Protein AF-A0A1M5P6X7-F1 (afdb_monomer_lite)

Organism: NCBI:txid299255

Foldseek 3Di:
DDDDDDPDDDPPDDDDPLQEDALAPQWAAFHEDALVQDQWHFYHDDLVSQCLLNPQSSVLCVDRTRGLSSLLVQVLQQAWCPPPVSAHGDRQWHWQADALFKTKIWGHSDPTFIYMYIYGYDSVNVSLVVSADQEAELPDLIGHHHEAEQVPPGKYFHHDFLVSCCVQWRNQLCVLARNTMDHCDDPNRRSLLSLLLLAQFQPDPPDRHRGGQKHWRADDLFKTKMWGSNVPSYIYIYIYGDDSRNCSLVVLAPLEAEPVDSGRQEHEAELVVDRWYAHHPPPQFADPQLCVQQPRGTRHLRSVLSQVCQCRPPTRNHDPQKGWHYDDLFWTKIWGGGPPDRGIHIYIYGYPSVSVSSVVVSCSSRPD

Radius of gyration: 20.76 Å; chains: 1; bounding box: 51×40×71 Å

Sequence (368 aa):
MKYAVLLSALLAASPAMANSLDIGDGQSQFAIYDTDKVTKLYLGGSGSSRVAISQEFADIVDSFNLQERHIEPLLAAVLGGRGWNNIHGLPGVELGFLNPNSFSLKLHTGKGPVDTVVFQGAAVEGIINSVARGNVDIKNNQSQFAEFYSDGSGNIWIGGGRSDAVRNVSEEFAEITGGSKIHCDQRGNREVEGLFAGLVEDSGWNDPHGIENARLAGLTDTSYTIEFGAAGPTTKRITFTGSCATDAIEAVDLGLINNGDKNSRFATFDFDIKAKWTMLGTGRYVTDEFIALAGKNNMDLNGAVALFNALTEHKNGGVEGVELVGITPTSFAIAVHSPNHPMVQTLLIKGAGIEAAIAAKMDSLFGE

pLDDT: mean 79.12, std 15.75, range [28.77, 96.44]

Structure (mmCIF, N/CA/C/O backbone):
data_AF-A0A1M5P6X7-F1
#
_entry.id   AF-A0A1M5P6X7-F1
#
loop_
_atom_site.group_PDB
_atom_site.id
_atom_site.type_symbol
_atom_site.label_atom_id
_atom_site.label_alt_id
_atom_site.label_comp_id
_atom_site.label_asym_id
_atom_site.label_entity_id
_atom_site.label_seq_id
_atom_site.pdbx_PDB_ins_code
_atom_site.Cartn_x
_atom_site.Cartn_y
_atom_site.Cartn_z
_atom_site.occupancy
_atom_site.B_iso_or_equiv
_atom_site.auth_seq_id
_atom_site.auth_comp_id
_atom_site.auth_asym_id
_atom_site.auth_atom_id
_atom_site.pdbx_PDB_model_num
ATOM 1 N N . MET A 1 1 ? -25.863 -10.600 -43.437 1.00 31.39 1 MET A N 1
ATOM 2 C CA . MET A 1 1 ? -24.890 -11.694 -43.647 1.00 31.39 1 MET A CA 1
ATOM 3 C C . MET A 1 1 ? -23.604 -11.065 -44.176 1.00 31.39 1 MET A C 1
ATOM 5 O O . MET A 1 1 ? -23.691 -10.441 -45.221 1.00 31.39 1 MET A O 1
ATOM 9 N N . LYS A 1 2 ? -22.475 -11.261 -43.467 1.00 28.86 2 LYS A N 1
ATOM 10 C CA . LYS A 1 2 ? -21.070 -10.979 -43.865 1.00 28.86 2 LYS A CA 1
ATOM 11 C C . LYS A 1 2 ? -20.644 -9.491 -43.825 1.00 28.86 2 LYS A C 1
ATOM 13 O O . LYS A 1 2 ? -21.183 -8.699 -44.580 1.00 28.86 2 LYS A O 1
ATOM 18 N N . TYR A 1 3 ? -19.898 -9.034 -42.800 1.00 28.77 3 TYR A N 1
ATOM 19 C CA . TYR A 1 3 ? -18.422 -9.118 -42.588 1.00 28.77 3 TYR A CA 1
ATOM 20 C C . TYR A 1 3 ? -17.645 -8.465 -43.754 1.00 28.77 3 TYR A C 1
ATOM 22 O O . TYR A 1 3 ? -17.928 -8.801 -44.894 1.00 28.77 3 TYR A O 1
ATOM 30 N N . ALA A 1 4 ? -16.641 -7.598 -43.596 1.00 31.81 4 ALA A N 1
ATOM 31 C CA . ALA A 1 4 ? -15.879 -7.131 -42.441 1.00 31.81 4 ALA A CA 1
ATOM 32 C C . ALA A 1 4 ? -14.891 -6.019 -42.892 1.00 31.81 4 ALA A C 1
ATOM 34 O O . ALA A 1 4 ? -14.761 -5.748 -44.082 1.00 31.81 4 ALA A O 1
ATOM 35 N N . VAL A 1 5 ? -14.126 -5.523 -41.912 1.00 31.42 5 VAL A N 1
ATOM 36 C CA . VAL A 1 5 ? -12.778 -4.928 -42.013 1.00 31.42 5 VAL A CA 1
ATOM 37 C C . VAL A 1 5 ? -12.697 -3.452 -42.400 1.00 31.42 5 VAL A C 1
ATOM 39 O O . VAL A 1 5 ? -12.808 -3.099 -43.565 1.00 31.42 5 VAL A O 1
ATOM 42 N N . LEU A 1 6 ? -12.380 -2.615 -41.404 1.00 29.11 6 LEU A N 1
ATOM 43 C CA . LEU A 1 6 ? -11.256 -1.664 -41.449 1.00 29.11 6 LEU A CA 1
ATOM 44 C C . LEU A 1 6 ? -11.107 -0.991 -40.072 1.00 29.11 6 LEU A C 1
ATOM 46 O O . LEU A 1 6 ? -11.468 0.162 -39.869 1.00 29.11 6 LEU A O 1
ATOM 50 N N . LEU A 1 7 ? -10.575 -1.747 -39.111 1.00 31.05 7 LEU A N 1
ATOM 51 C CA . LEU A 1 7 ? -9.936 -1.188 -37.920 1.00 31.05 7 LEU A CA 1
ATOM 52 C C . LEU A 1 7 ? -8.537 -1.805 -37.863 1.00 31.05 7 LEU A C 1
ATOM 54 O O . LEU A 1 7 ? -8.298 -2.841 -37.251 1.00 31.05 7 LEU A O 1
ATOM 58 N N . SER A 1 8 ? -7.636 -1.255 -38.668 1.00 39.84 8 SER A N 1
ATOM 59 C CA . SER A 1 8 ? -6.253 -1.712 -38.775 1.00 39.84 8 SER A CA 1
ATOM 60 C C . SER A 1 8 ? -5.389 -0.499 -39.070 1.00 39.84 8 SER A C 1
ATOM 62 O O . SER A 1 8 ? -5.176 -0.180 -40.232 1.00 39.84 8 SER A O 1
ATOM 64 N N . ALA A 1 9 ? -4.977 0.208 -38.019 1.00 35.47 9 ALA A N 1
ATOM 65 C CA . ALA A 1 9 ? -3.783 1.057 -37.993 1.00 35.47 9 ALA A CA 1
ATOM 66 C C . ALA A 1 9 ? -3.714 1.800 -36.651 1.00 35.47 9 ALA A C 1
ATOM 68 O O . ALA A 1 9 ? -4.191 2.924 -36.565 1.00 35.47 9 ALA A O 1
ATOM 69 N N . LEU A 1 10 ? -3.146 1.165 -35.620 1.00 31.39 10 LEU A N 1
ATOM 70 C CA . LEU A 1 10 ? -2.156 1.779 -34.717 1.00 31.39 10 LEU A CA 1
ATOM 71 C C . LEU A 1 10 ? -1.637 0.733 -33.710 1.00 31.39 10 LEU A C 1
ATOM 73 O O . LEU A 1 10 ? -1.860 0.821 -32.514 1.00 31.39 10 LEU A O 1
ATOM 77 N N . LEU A 1 11 ? -0.947 -0.293 -34.202 1.00 34.09 11 LEU A N 1
ATOM 78 C CA . LEU A 1 11 ? -0.087 -1.138 -33.367 1.00 34.09 11 LEU A CA 1
ATOM 79 C C . LEU A 1 11 ? 1.233 -1.314 -34.113 1.00 34.09 11 LEU A C 1
ATOM 81 O O . LEU A 1 11 ? 1.549 -2.369 -34.647 1.00 34.09 11 LEU A O 1
ATOM 85 N N . ALA A 1 12 ? 1.970 -0.213 -34.210 1.00 34.94 12 ALA A N 1
ATOM 86 C CA . ALA A 1 12 ? 3.416 -0.272 -34.321 1.00 34.94 12 ALA A CA 1
ATOM 87 C C . ALA A 1 12 ? 3.958 0.050 -32.924 1.00 34.94 12 ALA A C 1
ATOM 89 O O . ALA A 1 12 ? 4.442 1.150 -32.674 1.00 34.94 12 ALA A O 1
ATOM 90 N N . ALA A 1 13 ? 3.767 -0.888 -31.993 1.00 34.22 13 ALA A N 1
ATOM 91 C CA . ALA A 1 13 ? 4.531 -0.906 -30.759 1.00 34.22 13 ALA A CA 1
ATOM 92 C C . ALA A 1 13 ? 5.921 -1.447 -31.113 1.00 34.22 13 ALA A C 1
ATOM 94 O O . ALA A 1 13 ? 6.049 -2.509 -31.724 1.00 34.22 13 ALA A O 1
ATOM 95 N N . SER A 1 14 ? 6.948 -0.665 -30.802 1.00 30.89 14 SER A N 1
ATOM 96 C CA . SER A 1 14 ? 8.340 -1.112 -30.791 1.00 30.89 14 SER A CA 1
ATOM 97 C C . SER A 1 14 ? 8.491 -2.387 -29.937 1.00 30.89 14 SER A C 1
ATOM 99 O O . SER A 1 14 ? 7.704 -2.565 -29.007 1.00 30.89 14 SER A O 1
ATOM 101 N N . PRO A 1 15 ? 9.479 -3.259 -30.225 1.00 34.56 15 PRO A N 1
ATOM 102 C CA . PRO A 1 15 ? 9.684 -4.498 -29.476 1.00 34.56 15 PRO A CA 1
ATOM 103 C C . PRO A 1 15 ? 9.988 -4.219 -28.000 1.00 34.56 15 PRO A C 1
ATOM 105 O O . PRO A 1 15 ? 10.532 -3.167 -27.649 1.00 34.56 15 PRO A O 1
ATOM 108 N N . ALA A 1 16 ? 9.598 -5.173 -27.162 1.00 36.84 16 ALA A N 1
ATOM 109 C CA . ALA A 1 16 ? 9.571 -5.088 -25.716 1.00 36.84 16 ALA A CA 1
ATOM 110 C C . ALA A 1 16 ? 10.960 -4.853 -25.091 1.00 36.84 16 ALA A C 1
ATOM 112 O O . ALA A 1 16 ? 11.946 -5.500 -25.437 1.00 36.84 16 ALA A O 1
ATOM 113 N N . MET A 1 17 ? 11.019 -3.992 -24.073 1.00 38.31 17 MET A N 1
ATOM 114 C CA . MET A 1 17 ? 11.894 -4.228 -22.920 1.00 38.31 17 MET A CA 1
ATOM 115 C C . MET A 1 17 ? 10.998 -4.350 -21.693 1.00 38.31 17 MET A C 1
ATOM 117 O O . MET A 1 17 ? 10.828 -3.424 -20.911 1.00 38.31 17 MET A O 1
ATOM 121 N N . ALA A 1 18 ? 10.359 -5.509 -21.602 1.00 50.38 18 ALA A N 1
ATOM 122 C CA . ALA A 1 18 ? 9.309 -5.823 -20.645 1.00 50.38 18 ALA A CA 1
ATOM 123 C C . ALA A 1 18 ? 9.823 -5.931 -19.183 1.00 50.38 18 ALA A C 1
ATOM 125 O O . ALA A 1 18 ? 9.097 -5.682 -18.234 1.00 50.38 18 ALA A O 1
ATOM 126 N N . ASN A 1 19 ? 11.121 -6.174 -18.967 1.00 64.19 19 ASN A N 1
ATOM 127 C CA . ASN A 1 19 ? 11.687 -6.392 -17.627 1.00 64.19 19 ASN A CA 1
ATOM 128 C C . ASN A 1 19 ? 12.867 -5.468 -17.319 1.00 64.19 19 ASN A C 1
ATOM 130 O O . ASN A 1 19 ? 13.921 -5.941 -16.886 1.00 64.19 19 ASN A O 1
ATOM 134 N N . SER A 1 20 ? 12.734 -4.163 -17.563 1.00 75.56 20 SER A N 1
ATOM 135 C CA . SER A 1 20 ? 13.788 -3.199 -17.232 1.00 75.56 20 SER A CA 1
ATOM 136 C C . SER A 1 20 ? 13.267 -1.907 -16.623 1.00 75.56 20 SER A C 1
ATOM 138 O O . SER A 1 20 ? 12.296 -1.347 -17.116 1.00 75.56 20 SER A O 1
ATOM 140 N N . LEU A 1 21 ? 13.985 -1.412 -15.620 1.00 83.06 21 LEU A N 1
ATOM 141 C CA . LEU A 1 21 ? 13.803 -0.117 -14.983 1.00 83.06 21 LEU A CA 1
ATOM 142 C C . LEU A 1 21 ? 15.134 0.643 -15.052 1.00 83.06 21 LEU A C 1
ATOM 144 O O . LEU A 1 21 ? 16.087 0.267 -14.369 1.00 83.06 21 LEU A O 1
ATOM 148 N N . ASP A 1 22 ? 15.249 1.671 -15.891 1.00 84.06 22 ASP A N 1
ATOM 149 C CA . ASP A 1 22 ? 16.469 2.484 -15.991 1.00 84.06 22 ASP A CA 1
ATOM 150 C C . ASP A 1 22 ? 16.446 3.657 -15.012 1.00 84.06 22 ASP A C 1
ATOM 152 O O . ASP A 1 22 ? 16.158 4.788 -15.387 1.00 84.06 22 ASP A O 1
ATOM 156 N N . ILE A 1 23 ? 16.850 3.382 -13.771 1.00 81.06 23 ILE A N 1
ATOM 157 C CA . ILE A 1 23 ? 16.936 4.366 -12.678 1.00 81.06 23 ILE A CA 1
ATOM 158 C C . ILE A 1 23 ? 17.947 5.511 -12.921 1.00 81.06 23 ILE A C 1
ATOM 160 O O . ILE A 1 23 ? 18.234 6.307 -12.028 1.00 81.06 23 ILE A O 1
ATOM 164 N N . GLY A 1 24 ? 18.606 5.550 -14.084 1.00 77.88 24 GLY A N 1
ATOM 165 C CA . GLY A 1 24 ? 19.578 6.572 -14.464 1.00 77.88 24 GLY A CA 1
ATOM 166 C C . GLY A 1 24 ? 19.152 7.459 -15.634 1.00 77.88 24 GLY A C 1
ATOM 167 O O . GLY A 1 24 ? 19.917 8.358 -15.986 1.00 77.88 24 GLY A O 1
ATOM 168 N N . ASP A 1 25 ? 17.987 7.234 -16.245 1.00 80.50 25 ASP A N 1
ATOM 169 C CA . ASP A 1 25 ? 17.577 7.935 -17.472 1.00 80.50 25 ASP A CA 1
ATOM 170 C C . ASP A 1 25 ? 17.007 9.346 -17.230 1.00 80.50 25 ASP A C 1
ATOM 172 O O . ASP A 1 25 ? 16.780 10.112 -18.174 1.00 80.50 25 ASP A O 1
ATOM 176 N N . GLY A 1 26 ? 16.808 9.711 -15.961 1.00 78.12 26 GLY A N 1
ATOM 177 C CA . GLY A 1 26 ? 16.265 11.005 -15.569 1.00 78.12 26 GLY A CA 1
ATOM 178 C C . GLY A 1 26 ? 14.759 11.137 -15.811 1.00 78.12 26 GLY A C 1
ATOM 179 O O . GLY A 1 26 ? 14.265 12.264 -15.875 1.00 78.12 26 GLY A O 1
ATOM 180 N N . GLN A 1 27 ? 14.028 10.026 -15.925 1.00 80.81 27 GLN A N 1
ATOM 181 C CA . GLN A 1 27 ? 12.569 9.965 -16.006 1.00 80.81 27 GLN A CA 1
ATOM 182 C C . GLN A 1 27 ? 12.031 9.032 -14.921 1.00 80.81 27 GLN A C 1
ATOM 184 O O . GLN A 1 27 ? 12.725 8.138 -14.468 1.00 80.81 27 GLN A O 1
ATOM 189 N N . SER A 1 28 ? 10.794 9.263 -14.477 1.00 79.38 28 SER A N 1
ATOM 190 C CA . SER A 1 28 ? 10.157 8.330 -13.542 1.00 79.38 28 SER A CA 1
ATOM 191 C C . SER A 1 28 ? 9.575 7.186 -14.349 1.00 79.38 28 SER A C 1
ATOM 193 O O . SER A 1 28 ? 8.826 7.439 -15.302 1.00 79.38 28 SER A O 1
ATOM 195 N N . GLN A 1 29 ? 9.888 5.963 -13.956 1.00 81.31 29 GLN A N 1
ATOM 196 C CA . GLN A 1 29 ? 9.412 4.749 -14.594 1.00 81.31 29 GLN A CA 1
ATOM 197 C C . GLN A 1 29 ? 8.557 3.922 -13.642 1.00 81.31 29 GLN A C 1
ATOM 199 O O . GLN A 1 29 ? 8.602 4.064 -12.421 1.00 81.31 29 GLN A O 1
ATOM 204 N N . PHE A 1 30 ? 7.770 3.031 -14.229 1.00 83.94 30 PHE A N 1
ATOM 205 C CA . PHE A 1 30 ? 6.954 2.077 -13.503 1.00 83.94 30 PHE A CA 1
ATOM 206 C C . PHE A 1 30 ? 7.274 0.679 -14.018 1.00 83.94 30 PHE A C 1
ATOM 208 O O . PHE A 1 30 ? 7.220 0.431 -15.223 1.00 83.94 30 PHE A O 1
ATOM 215 N N . ALA A 1 31 ? 7.604 -0.230 -13.109 1.00 85.44 31 ALA A N 1
ATOM 216 C CA . ALA A 1 31 ? 7.853 -1.627 -13.414 1.00 85.44 31 ALA A CA 1
ATOM 217 C C . ALA A 1 31 ? 6.994 -2.524 -12.529 1.00 85.44 31 ALA A C 1
ATOM 219 O O . ALA A 1 31 ? 6.717 -2.216 -11.369 1.00 85.44 31 ALA A O 1
ATOM 220 N N . ILE A 1 32 ? 6.617 -3.675 -13.0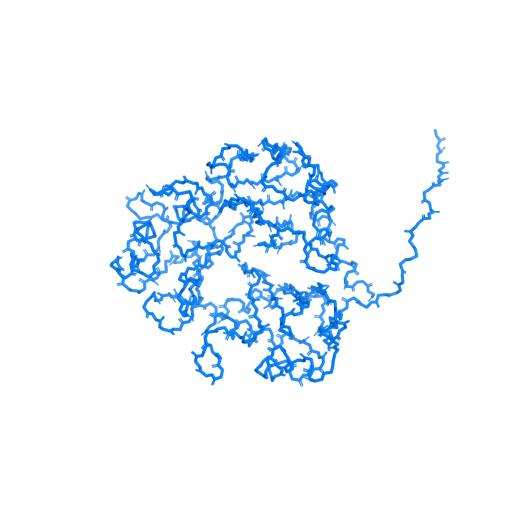72 1.00 86.06 32 ILE A N 1
ATOM 221 C CA . ILE A 1 32 ? 6.019 -4.758 -12.302 1.00 86.06 32 ILE A CA 1
ATOM 222 C C . ILE A 1 32 ? 7.004 -5.914 -12.342 1.00 86.06 32 ILE A C 1
ATOM 224 O O . ILE A 1 32 ? 7.522 -6.258 -13.400 1.00 86.06 32 ILE A O 1
ATOM 228 N N . TYR A 1 33 ? 7.288 -6.493 -11.185 1.00 89.06 33 TYR A N 1
ATOM 229 C CA . TYR A 1 33 ? 8.097 -7.684 -11.040 1.00 89.06 33 TYR A CA 1
ATOM 230 C C . TYR A 1 33 ? 7.227 -8.804 -10.474 1.00 89.06 33 TYR A C 1
ATOM 232 O O . TYR A 1 33 ? 7.009 -8.918 -9.266 1.00 89.06 33 TYR A O 1
ATOM 240 N N . ASP A 1 34 ? 6.691 -9.597 -11.397 1.00 88.94 34 ASP A N 1
ATOM 241 C CA . ASP A 1 34 ? 5.881 -10.771 -11.109 1.00 88.94 34 ASP A CA 1
ATOM 242 C C . ASP A 1 34 ? 6.787 -12.001 -11.004 1.00 88.94 34 ASP A C 1
ATOM 244 O O . ASP A 1 34 ? 7.340 -12.468 -12.003 1.00 88.94 34 ASP A O 1
ATOM 248 N N . THR A 1 35 ? 6.955 -12.505 -9.784 1.00 90.50 35 THR A N 1
ATOM 249 C CA . THR A 1 35 ? 7.827 -13.653 -9.485 1.00 90.50 35 THR A CA 1
ATOM 250 C C . THR A 1 35 ? 7.377 -14.953 -10.153 1.00 90.50 35 THR A C 1
ATOM 252 O O . THR A 1 35 ? 8.207 -15.834 -10.371 1.00 90.50 35 THR A O 1
ATOM 255 N N . ASP A 1 36 ? 6.110 -15.056 -10.565 1.00 87.94 36 ASP A N 1
ATOM 256 C CA . ASP A 1 36 ? 5.589 -16.238 -11.257 1.00 87.94 36 ASP A CA 1
ATOM 257 C C . ASP A 1 36 ? 5.894 -16.206 -12.764 1.00 87.94 36 ASP A C 1
ATOM 259 O O . ASP A 1 36 ? 5.946 -17.251 -13.420 1.00 87.94 36 ASP A O 1
ATOM 263 N N . LYS A 1 37 ? 6.110 -15.010 -13.331 1.00 83.94 37 LYS A N 1
ATOM 264 C CA . LYS A 1 37 ? 6.336 -14.800 -14.773 1.00 83.94 37 LYS A CA 1
ATOM 265 C C . LYS A 1 37 ? 7.774 -14.410 -15.120 1.00 83.94 37 LYS A C 1
ATOM 267 O O . LYS A 1 37 ? 8.210 -14.627 -16.251 1.00 83.94 37 LYS A O 1
ATOM 272 N N . VAL A 1 38 ? 8.521 -13.833 -14.180 1.00 81.94 38 VAL A N 1
ATOM 273 C CA . VAL A 1 38 ? 9.811 -13.191 -14.446 1.00 81.94 38 VAL A CA 1
ATOM 274 C C . VAL A 1 38 ? 10.871 -13.643 -13.454 1.00 81.94 38 VAL A C 1
ATOM 276 O O . VAL A 1 38 ? 10.693 -13.602 -12.246 1.00 81.94 38 VAL A O 1
ATOM 279 N N . THR A 1 39 ? 12.043 -14.007 -13.975 1.00 83.56 39 THR A N 1
ATOM 280 C CA . THR A 1 39 ? 13.180 -14.450 -13.144 1.00 83.56 39 THR A CA 1
ATOM 281 C C . THR A 1 39 ? 14.031 -13.306 -12.592 1.00 83.56 39 THR A C 1
ATOM 283 O O . THR A 1 39 ? 14.789 -13.499 -11.638 1.00 83.56 39 THR A O 1
ATOM 286 N N . LYS A 1 40 ? 13.976 -12.134 -13.235 1.00 86.44 40 LYS A N 1
ATOM 287 C CA . LYS A 1 40 ? 14.720 -10.933 -12.851 1.00 86.44 40 LYS A CA 1
ATOM 288 C C . LYS A 1 40 ? 14.147 -9.655 -13.470 1.00 86.44 40 LYS A C 1
ATOM 290 O O . LYS A 1 40 ? 13.748 -9.661 -14.631 1.00 86.44 40 LYS A O 1
ATOM 295 N N . LEU A 1 41 ? 14.251 -8.549 -12.745 1.00 87.31 41 LEU A N 1
ATOM 296 C CA . LEU A 1 41 ? 14.075 -7.190 -13.253 1.00 87.31 41 LEU A CA 1
ATOM 297 C C . LEU A 1 41 ? 15.455 -6.566 -13.507 1.00 87.31 41 LEU A C 1
ATOM 299 O O . LEU A 1 41 ? 16.291 -6.500 -12.604 1.00 87.31 41 LEU A O 1
ATOM 303 N N . TYR A 1 42 ? 15.721 -6.110 -14.728 1.00 86.12 42 TYR A N 1
ATOM 304 C CA . TYR A 1 42 ? 16.953 -5.390 -15.041 1.00 86.12 42 TYR A CA 1
ATOM 305 C C . TYR A 1 42 ? 16.877 -3.961 -14.501 1.00 86.12 42 TYR A C 1
ATOM 307 O O . TYR A 1 42 ? 16.004 -3.195 -14.890 1.00 86.12 42 TYR A O 1
ATOM 315 N N . LEU A 1 43 ? 17.807 -3.581 -13.634 1.00 85.75 43 LEU A N 1
ATOM 316 C CA . LEU A 1 43 ? 17.976 -2.201 -13.205 1.00 85.75 43 LEU A CA 1
ATOM 317 C C . LEU A 1 43 ? 19.044 -1.544 -14.082 1.00 85.75 43 LEU A C 1
ATOM 319 O O . LEU A 1 43 ? 20.236 -1.832 -13.935 1.00 85.75 43 LEU A O 1
ATOM 323 N N . GLY A 1 44 ? 18.607 -0.684 -15.002 1.00 74.56 44 GLY A N 1
ATOM 324 C CA . GLY A 1 44 ? 19.469 0.198 -15.785 1.00 74.56 44 GLY A CA 1
ATOM 325 C C . GLY A 1 44 ? 20.185 1.240 -14.917 1.00 74.56 44 GLY A C 1
ATOM 326 O O . GLY A 1 44 ? 20.151 1.191 -13.687 1.00 74.56 44 GLY A O 1
ATOM 327 N N . GLY A 1 45 ? 20.901 2.162 -15.552 1.00 75.25 45 GLY A N 1
ATOM 328 C CA . GLY A 1 45 ? 21.741 3.131 -14.853 1.00 75.25 45 GLY A CA 1
ATOM 329 C C . GLY A 1 45 ? 23.051 2.536 -14.326 1.00 75.25 45 GLY A C 1
ATOM 330 O O . GLY A 1 45 ? 23.207 1.331 -14.123 1.00 75.25 45 GLY A O 1
ATOM 331 N N . SER A 1 46 ? 24.056 3.387 -14.124 1.00 76.75 46 SER A N 1
ATOM 332 C CA . SER A 1 46 ? 25.370 2.962 -13.631 1.00 76.75 46 SER A CA 1
ATOM 333 C C . SER A 1 46 ? 25.319 2.584 -12.143 1.00 76.75 46 SER A C 1
ATOM 335 O O . SER A 1 46 ? 24.360 2.877 -11.430 1.00 76.75 46 SER A O 1
ATOM 337 N N . GLY A 1 47 ? 26.392 1.973 -11.624 1.00 75.94 47 GLY A N 1
ATOM 338 C CA . GLY A 1 47 ? 26.519 1.733 -10.179 1.00 75.94 47 GLY A CA 1
ATOM 339 C C . GLY A 1 47 ? 26.346 3.008 -9.340 1.00 75.94 47 GLY A C 1
ATOM 340 O O . GLY A 1 47 ? 25.790 2.948 -8.249 1.00 75.94 47 GLY A O 1
ATOM 341 N N . SER A 1 48 ? 26.723 4.175 -9.877 1.00 78.19 48 SER A N 1
ATOM 342 C CA . SER A 1 48 ? 26.493 5.461 -9.214 1.00 78.19 48 SER A CA 1
ATOM 343 C C . SER A 1 48 ? 25.015 5.850 -9.123 1.00 78.19 48 SER A C 1
ATOM 345 O O . SER A 1 48 ? 24.660 6.534 -8.173 1.00 78.19 48 SER A O 1
ATOM 347 N N . SER A 1 49 ? 24.151 5.410 -10.047 1.00 82.44 49 SER A N 1
ATOM 348 C CA . SER A 1 49 ? 22.698 5.640 -9.958 1.00 82.44 49 SER A CA 1
ATOM 349 C C . SER A 1 49 ? 22.081 4.867 -8.790 1.00 82.44 49 SER A C 1
ATOM 351 O O . SER A 1 49 ? 21.303 5.424 -8.025 1.00 82.44 49 SER A O 1
ATOM 353 N N . ARG A 1 50 ? 22.495 3.610 -8.573 1.00 84.50 50 ARG A N 1
ATOM 354 C CA . ARG A 1 50 ? 22.048 2.817 -7.409 1.00 84.50 50 ARG A CA 1
ATOM 355 C C . ARG A 1 50 ? 22.537 3.409 -6.091 1.00 84.50 50 ARG A C 1
ATOM 357 O O . ARG A 1 50 ? 21.761 3.534 -5.154 1.00 84.50 50 ARG A O 1
ATOM 364 N N . VAL A 1 51 ? 23.798 3.839 -6.038 1.00 83.81 51 VAL A N 1
ATOM 365 C CA . VAL A 1 51 ? 24.352 4.531 -4.861 1.00 83.81 51 VAL A CA 1
ATOM 366 C C . VAL A 1 51 ? 23.652 5.874 -4.609 1.00 83.81 51 VAL A C 1
ATOM 368 O O . VAL A 1 51 ? 23.555 6.295 -3.458 1.00 83.81 51 VAL A O 1
ATOM 371 N N . ALA A 1 52 ? 23.133 6.529 -5.654 1.00 85.50 52 ALA A N 1
ATOM 372 C CA . ALA A 1 52 ? 22.340 7.750 -5.517 1.00 85.50 52 ALA A CA 1
ATOM 373 C C . ALA A 1 52 ? 20.963 7.514 -4.871 1.00 85.50 52 ALA A C 1
ATOM 375 O O . ALA A 1 52 ? 20.432 8.452 -4.282 1.00 85.50 52 ALA A O 1
ATOM 376 N N . ILE A 1 53 ? 20.416 6.291 -4.939 1.00 86.31 53 ILE A N 1
ATOM 377 C CA . ILE A 1 53 ? 19.296 5.863 -4.085 1.00 86.31 53 ILE A CA 1
ATOM 378 C C . ILE A 1 53 ? 19.824 5.712 -2.657 1.00 86.31 53 ILE A C 1
ATOM 380 O O . ILE A 1 53 ? 19.492 6.493 -1.768 1.00 86.31 53 ILE A O 1
ATOM 384 N N . SER A 1 54 ? 20.715 4.739 -2.456 1.00 88.75 54 SER A N 1
ATOM 385 C CA . SER A 1 54 ? 21.583 4.641 -1.283 1.00 88.75 54 SER A CA 1
ATOM 386 C C . SER A 1 54 ? 22.640 3.556 -1.470 1.00 88.75 54 SER A C 1
ATOM 388 O O . SER A 1 54 ? 22.489 2.638 -2.277 1.00 88.75 54 SER A O 1
ATOM 390 N N . GLN A 1 55 ? 23.713 3.634 -0.679 1.00 89.25 55 GLN A N 1
ATOM 391 C CA . GLN A 1 55 ? 24.720 2.573 -0.630 1.00 89.25 55 GLN A CA 1
ATOM 392 C C . GLN A 1 55 ? 24.099 1.237 -0.191 1.00 89.25 55 GLN A C 1
ATOM 394 O O . GLN A 1 55 ? 24.329 0.219 -0.830 1.00 89.25 55 GLN A O 1
ATOM 399 N N . GLU A 1 56 ? 23.236 1.258 0.828 1.00 88.25 56 GLU A N 1
ATOM 400 C CA . GLU A 1 56 ? 22.571 0.054 1.333 1.00 88.25 56 GLU A CA 1
ATOM 401 C C . GLU A 1 56 ? 21.656 -0.595 0.280 1.00 88.25 56 GLU A C 1
ATOM 403 O O . GLU A 1 56 ? 21.676 -1.813 0.116 1.00 88.25 56 GLU A O 1
ATOM 408 N N . PHE A 1 57 ? 20.913 0.201 -0.499 1.00 89.56 57 PHE A N 1
ATOM 409 C CA . PHE A 1 57 ? 20.137 -0.317 -1.629 1.00 89.56 57 PHE A CA 1
ATOM 410 C C . PHE A 1 57 ? 21.043 -0.969 -2.683 1.00 89.56 57 PHE A C 1
ATOM 412 O O . PHE A 1 57 ? 20.761 -2.074 -3.152 1.00 89.56 57 PHE A O 1
ATOM 419 N N . ALA A 1 58 ? 22.149 -0.307 -3.041 1.00 89.44 58 ALA A N 1
ATOM 420 C CA . ALA A 1 58 ? 23.104 -0.832 -4.012 1.00 89.44 58 ALA A CA 1
ATOM 421 C C . ALA A 1 58 ? 23.726 -2.164 -3.559 1.00 89.44 58 ALA A C 1
ATOM 423 O O . ALA A 1 58 ? 23.921 -3.050 -4.392 1.00 89.44 58 ALA A O 1
ATOM 424 N N . ASP A 1 59 ? 23.986 -2.316 -2.260 1.00 88.75 59 ASP A N 1
ATOM 425 C CA . ASP A 1 59 ? 24.567 -3.527 -1.682 1.00 88.75 59 ASP A CA 1
ATOM 426 C C . ASP A 1 59 ? 23.563 -4.684 -1.602 1.00 88.75 59 ASP A C 1
ATOM 428 O O . ASP A 1 59 ? 23.948 -5.833 -1.807 1.00 88.75 59 ASP A O 1
ATOM 432 N N . ILE A 1 60 ? 22.275 -4.403 -1.363 1.00 89.06 60 ILE A N 1
ATOM 433 C CA . ILE A 1 60 ? 21.222 -5.431 -1.380 1.00 89.06 60 ILE A CA 1
ATOM 434 C C . ILE A 1 60 ? 20.972 -5.952 -2.800 1.00 89.06 60 ILE A C 1
ATOM 436 O O . ILE A 1 60 ? 20.773 -7.151 -2.992 1.00 89.06 60 ILE A O 1
ATOM 440 N N . VAL A 1 61 ? 20.944 -5.059 -3.795 1.00 85.50 61 VAL A N 1
ATOM 441 C CA . VAL A 1 61 ? 20.615 -5.440 -5.177 1.00 85.50 61 VAL A CA 1
ATOM 442 C C . VAL A 1 61 ? 21.831 -5.974 -5.947 1.00 85.50 61 VAL A C 1
ATOM 444 O O . VAL A 1 61 ? 21.632 -6.621 -6.973 1.00 85.50 61 VAL A O 1
ATOM 447 N N . ASP A 1 62 ? 23.049 -5.716 -5.443 1.00 74.00 62 ASP A N 1
ATOM 448 C CA . ASP A 1 62 ? 24.389 -6.261 -5.769 1.00 74.00 62 ASP A CA 1
ATOM 449 C C . ASP A 1 62 ? 24.837 -6.309 -7.248 1.00 74.00 62 ASP A C 1
ATOM 451 O O . ASP A 1 62 ? 25.997 -6.581 -7.568 1.00 74.00 62 ASP A O 1
ATOM 455 N N . SER A 1 63 ? 23.942 -5.998 -8.180 1.00 73.75 63 SER A N 1
ATOM 456 C CA . SER A 1 63 ? 24.109 -6.154 -9.615 1.00 73.75 63 SER A CA 1
ATOM 457 C C . SER A 1 63 ? 23.084 -5.299 -10.374 1.00 73.75 63 SER A C 1
ATOM 459 O O . SER A 1 63 ? 22.307 -4.539 -9.801 1.00 73.75 63 SER A O 1
ATOM 461 N N . PHE A 1 64 ? 23.086 -5.402 -11.703 1.00 81.50 64 PHE A N 1
ATOM 462 C CA . PHE A 1 64 ? 22.064 -4.789 -12.560 1.00 81.50 64 PHE A CA 1
ATOM 463 C C . PHE A 1 64 ? 20.783 -5.631 -12.643 1.00 81.50 64 PHE A C 1
ATOM 465 O O . PHE A 1 64 ? 19.938 -5.363 -13.484 1.00 81.50 64 PHE A O 1
ATOM 472 N N . ASN A 1 65 ? 20.645 -6.701 -11.855 1.00 85.81 65 ASN A N 1
ATOM 473 C CA . ASN A 1 65 ? 19.467 -7.559 -11.904 1.00 85.81 65 ASN A CA 1
ATOM 474 C C . ASN A 1 65 ? 18.890 -7.708 -10.498 1.00 85.81 65 ASN A C 1
ATOM 476 O O . ASN A 1 65 ? 19.475 -8.376 -9.647 1.00 85.81 65 ASN A O 1
ATOM 480 N N . LEU A 1 66 ? 17.707 -7.153 -10.281 1.00 87.12 66 LEU A N 1
ATOM 481 C CA . LEU A 1 66 ? 16.900 -7.491 -9.125 1.00 87.12 66 LEU A CA 1
ATOM 482 C C . LEU A 1 66 ? 16.305 -8.886 -9.357 1.00 87.12 66 LEU A C 1
ATOM 484 O O . LEU A 1 66 ? 15.672 -9.133 -10.377 1.00 87.12 66 LEU A O 1
ATOM 488 N N . GLN A 1 67 ? 16.555 -9.809 -8.432 1.00 90.75 67 GLN A N 1
ATOM 489 C CA . GLN A 1 67 ? 16.048 -11.183 -8.460 1.00 90.75 67 GLN A CA 1
ATOM 490 C C . GLN A 1 67 ? 15.197 -11.438 -7.217 1.00 90.75 67 GLN A C 1
ATOM 492 O O . GLN A 1 67 ? 15.265 -10.674 -6.255 1.00 90.75 67 GLN A O 1
ATOM 497 N N . GLU A 1 68 ? 14.443 -12.536 -7.204 1.00 92.06 68 GLU A N 1
ATOM 498 C CA . GLU A 1 68 ? 13.571 -12.911 -6.079 1.00 92.06 68 GLU A CA 1
ATOM 499 C C . GLU A 1 68 ? 14.304 -12.887 -4.727 1.00 92.06 68 GLU A C 1
ATOM 501 O O . GLU A 1 68 ? 13.826 -12.289 -3.767 1.00 92.06 68 GLU A O 1
ATOM 506 N N . ARG A 1 69 ? 15.538 -13.410 -4.677 1.00 91.81 69 ARG A N 1
ATOM 507 C CA . ARG A 1 69 ? 16.373 -13.415 -3.461 1.00 91.81 69 ARG A CA 1
ATOM 508 C C . ARG A 1 69 ? 16.685 -12.025 -2.880 1.00 91.81 69 ARG A C 1
ATOM 510 O O . ARG A 1 69 ? 17.132 -11.943 -1.741 1.00 91.81 69 ARG A O 1
ATOM 517 N N . HIS A 1 70 ? 16.517 -10.948 -3.653 1.00 92.50 70 HIS A N 1
ATOM 518 C CA . HIS A 1 70 ? 16.740 -9.570 -3.197 1.00 92.50 70 HIS A CA 1
ATOM 519 C C . HIS A 1 70 ? 15.468 -8.949 -2.591 1.00 92.50 70 HIS A C 1
ATOM 521 O O . HIS A 1 70 ? 15.569 -7.975 -1.850 1.00 92.50 70 HIS A O 1
ATOM 527 N N . ILE A 1 71 ? 14.283 -9.507 -2.870 1.00 93.81 71 ILE A N 1
ATOM 528 C CA . ILE A 1 71 ? 12.986 -8.946 -2.461 1.00 93.81 71 ILE A CA 1
ATOM 529 C C . ILE A 1 71 ? 12.842 -8.948 -0.933 1.00 93.81 71 ILE A C 1
ATOM 531 O O . ILE A 1 71 ? 12.536 -7.908 -0.355 1.00 93.81 71 ILE A O 1
ATOM 535 N N . GLU A 1 72 ? 13.090 -10.078 -0.263 1.00 93.06 72 GLU A N 1
ATOM 536 C CA . GLU A 1 72 ? 12.948 -10.171 1.198 1.00 93.06 72 GLU A CA 1
ATOM 537 C C . GLU A 1 72 ? 13.906 -9.230 1.949 1.00 93.06 72 GLU A C 1
ATOM 539 O O . GLU A 1 72 ? 13.430 -8.477 2.803 1.00 93.06 72 GLU A O 1
ATOM 544 N N . PRO A 1 73 ? 15.218 -9.177 1.633 1.00 91.25 73 PRO A N 1
ATOM 545 C CA . PRO A 1 73 ? 16.111 -8.189 2.232 1.00 91.25 73 PRO A CA 1
ATOM 546 C C . PRO A 1 73 ? 15.661 -6.739 2.011 1.00 91.25 73 PRO A C 1
ATOM 548 O O . PRO A 1 73 ? 15.710 -5.950 2.956 1.00 91.25 73 PRO A O 1
ATOM 551 N N . LEU A 1 74 ? 15.189 -6.389 0.804 1.00 91.56 74 LEU A N 1
ATOM 552 C CA . LEU A 1 74 ? 14.670 -5.048 0.508 1.00 91.56 74 LEU A CA 1
ATOM 553 C C . LEU A 1 74 ? 13.441 -4.726 1.359 1.00 91.56 74 LEU A C 1
ATOM 555 O O . LEU A 1 74 ? 13.418 -3.707 2.050 1.00 91.56 74 LEU A O 1
ATOM 559 N N . LEU A 1 75 ? 12.437 -5.605 1.350 1.00 92.62 75 LEU A N 1
ATOM 560 C CA . LEU A 1 75 ? 11.206 -5.406 2.108 1.00 92.62 75 LEU A CA 1
ATOM 561 C C . LEU A 1 75 ? 11.497 -5.322 3.612 1.00 92.62 75 LEU A C 1
ATOM 563 O O . LEU A 1 75 ? 10.999 -4.429 4.296 1.00 92.62 75 LEU A O 1
ATOM 567 N N . ALA A 1 76 ? 12.366 -6.189 4.134 1.00 89.44 76 ALA A N 1
ATOM 568 C CA . ALA A 1 76 ? 12.771 -6.167 5.535 1.00 89.44 76 ALA A CA 1
ATOM 569 C C . ALA A 1 76 ? 13.523 -4.882 5.923 1.00 89.44 76 ALA A C 1
ATOM 571 O O . ALA A 1 76 ? 13.343 -4.394 7.043 1.00 89.44 76 ALA A O 1
ATOM 572 N N . ALA A 1 77 ? 14.347 -4.321 5.033 1.00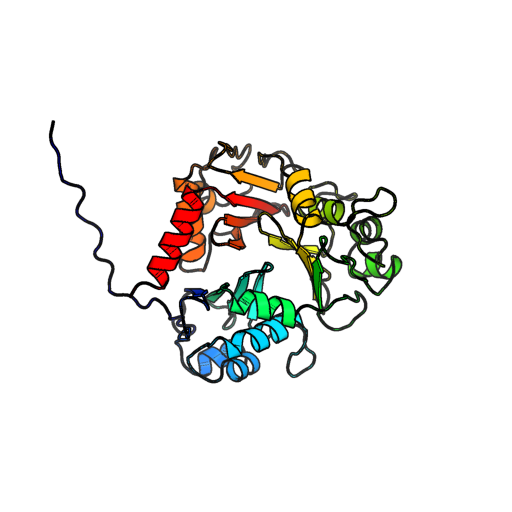 87.94 77 ALA A N 1
ATOM 573 C CA . ALA A 1 77 ? 15.027 -3.045 5.263 1.00 87.94 77 ALA A CA 1
ATOM 574 C C . ALA A 1 77 ? 14.027 -1.875 5.287 1.00 87.94 77 ALA A C 1
ATOM 576 O O . ALA A 1 77 ? 14.047 -1.061 6.214 1.00 87.94 77 ALA A O 1
ATOM 577 N N . VAL A 1 78 ? 13.089 -1.847 4.335 1.00 88.81 78 VAL A N 1
ATOM 578 C CA . VAL A 1 78 ? 12.039 -0.819 4.232 1.00 88.81 78 VAL A CA 1
ATOM 579 C C . VAL A 1 78 ? 11.069 -0.870 5.422 1.00 88.81 78 VAL A C 1
ATOM 581 O O . VAL A 1 78 ? 10.739 0.165 6.006 1.00 88.81 78 VAL A O 1
ATOM 584 N N . LEU A 1 79 ? 10.625 -2.063 5.830 1.00 87.62 79 LEU A N 1
ATOM 585 C CA . LEU A 1 79 ? 9.612 -2.231 6.880 1.00 87.62 79 LEU A CA 1
ATOM 586 C C . LEU A 1 79 ? 10.189 -2.311 8.300 1.00 87.62 79 LEU A C 1
ATOM 588 O O . LEU A 1 79 ? 9.550 -1.870 9.256 1.00 87.62 79 LEU A O 1
ATOM 592 N N . GLY A 1 80 ? 11.367 -2.914 8.460 1.00 68.88 80 GLY A N 1
ATOM 593 C CA . GLY A 1 80 ? 11.801 -3.499 9.731 1.00 68.88 80 GLY A CA 1
ATOM 594 C C . GLY A 1 80 ? 12.854 -2.724 10.517 1.00 68.88 80 GLY A C 1
ATOM 595 O O . GLY A 1 80 ? 13.337 -3.249 11.520 1.00 68.88 80 GLY A O 1
ATOM 596 N N . GLY A 1 81 ? 13.266 -1.530 10.071 1.00 59.44 81 GLY A N 1
ATOM 597 C CA . GLY A 1 81 ? 14.341 -0.773 10.733 1.00 59.44 81 GLY A CA 1
ATOM 598 C C . GLY A 1 81 ? 15.673 -1.536 10.801 1.00 59.44 81 GLY A C 1
ATOM 599 O O . GLY A 1 81 ? 16.490 -1.273 11.680 1.00 59.44 81 GLY A O 1
ATOM 600 N N . ARG A 1 82 ? 15.869 -2.503 9.891 1.00 48.28 82 ARG A N 1
ATOM 601 C CA . ARG A 1 82 ? 17.090 -3.310 9.738 1.00 48.28 82 ARG A CA 1
ATOM 602 C C . ARG A 1 82 ? 18.176 -2.606 8.917 1.00 48.28 82 ARG A C 1
ATOM 604 O O . ARG A 1 82 ? 19.130 -3.267 8.517 1.00 48.28 82 ARG A O 1
ATOM 611 N N . GLY A 1 83 ? 18.043 -1.293 8.713 1.00 51.66 83 GLY A N 1
ATOM 612 C CA . GLY A 1 83 ? 19.075 -0.465 8.104 1.00 51.66 83 GLY A CA 1
ATOM 613 C C . GLY A 1 83 ? 20.439 -0.701 8.756 1.00 51.66 83 GLY A C 1
ATOM 614 O O . GLY A 1 83 ? 20.503 -0.946 9.968 1.00 51.66 83 GLY A O 1
ATOM 615 N N . TRP A 1 84 ? 21.532 -0.552 8.003 1.00 49.03 84 TRP A N 1
ATOM 616 C CA . TRP A 1 84 ? 22.914 -0.783 8.477 1.00 49.03 84 TRP A CA 1
ATOM 617 C C . TRP A 1 84 ? 23.292 0.001 9.755 1.00 49.03 84 TRP A C 1
ATOM 619 O O . TRP A 1 84 ? 24.286 -0.310 10.408 1.00 49.03 84 TRP A O 1
ATOM 629 N N . ASN A 1 85 ? 22.476 0.987 10.149 1.00 52.91 85 ASN A N 1
ATOM 630 C CA . ASN A 1 85 ? 22.693 1.885 11.282 1.00 52.91 85 ASN A CA 1
ATOM 631 C C . ASN A 1 85 ? 21.546 1.923 12.321 1.00 52.91 85 ASN A C 1
ATOM 633 O O . ASN A 1 85 ? 21.467 2.887 13.080 1.00 52.91 85 ASN A O 1
ATOM 637 N N . ASN A 1 86 ? 20.637 0.935 12.368 1.00 51.91 86 ASN A N 1
ATOM 638 C CA . ASN A 1 86 ? 19.373 1.015 13.140 1.00 51.91 86 ASN A CA 1
ATOM 639 C C . ASN A 1 86 ? 18.485 2.218 12.746 1.00 51.91 86 ASN A C 1
ATOM 641 O O . ASN A 1 86 ? 17.625 2.642 13.519 1.00 51.91 86 ASN A O 1
ATOM 645 N N . ILE A 1 87 ? 18.715 2.787 11.561 1.00 57.38 87 ILE A N 1
ATOM 646 C CA . ILE A 1 87 ? 17.907 3.867 10.995 1.00 57.38 87 ILE A CA 1
ATOM 647 C C . ILE A 1 87 ? 16.658 3.239 10.370 1.00 57.38 87 ILE A C 1
ATOM 649 O O . ILE A 1 87 ? 16.698 2.133 9.829 1.00 57.38 87 ILE A O 1
ATOM 653 N N . HIS A 1 88 ? 15.528 3.923 10.514 1.00 66.56 88 HIS A N 1
ATOM 654 C CA . HIS A 1 88 ? 14.238 3.477 10.002 1.00 66.56 88 HIS A CA 1
ATOM 655 C C . HIS A 1 88 ? 14.181 3.561 8.481 1.00 66.56 88 HIS A C 1
ATOM 657 O O . HIS A 1 88 ? 14.595 4.561 7.898 1.00 66.56 88 HIS A O 1
ATOM 663 N N . GLY A 1 89 ? 13.623 2.517 7.867 1.00 78.00 89 GLY A N 1
ATOM 664 C CA . GLY A 1 89 ? 13.516 2.409 6.418 1.00 78.00 89 GLY A CA 1
ATOM 665 C C . GLY A 1 89 ? 14.859 2.188 5.725 1.00 78.00 89 GLY A C 1
ATOM 666 O O . GLY A 1 89 ? 15.911 2.080 6.354 1.00 78.00 89 GLY A O 1
ATOM 667 N N . LEU A 1 90 ? 14.796 2.130 4.400 1.00 85.56 90 LEU A N 1
ATOM 668 C CA . LEU A 1 90 ? 15.954 2.051 3.523 1.00 85.56 90 LEU A CA 1
ATOM 669 C C . LEU A 1 90 ? 16.115 3.423 2.853 1.00 85.56 90 LEU A C 1
ATOM 671 O O . LEU A 1 90 ? 15.197 3.847 2.153 1.00 85.56 90 LEU A O 1
ATOM 675 N N . PRO A 1 91 ? 17.222 4.160 3.064 1.00 86.06 91 PRO A N 1
ATOM 676 C CA . PRO A 1 91 ? 17.374 5.485 2.474 1.00 86.06 91 PRO A CA 1
ATOM 677 C C . PRO A 1 91 ? 17.193 5.466 0.951 1.00 86.06 91 PRO A C 1
ATOM 679 O O . PRO A 1 91 ? 17.674 4.556 0.273 1.00 86.06 91 PRO A O 1
ATOM 682 N N . GLY A 1 92 ? 16.466 6.460 0.436 1.00 86.31 92 GLY A N 1
ATOM 683 C CA . GLY A 1 92 ? 16.098 6.547 -0.979 1.00 86.31 92 GLY A CA 1
ATOM 684 C C . GLY A 1 92 ? 15.003 5.568 -1.414 1.00 86.31 92 GLY A C 1
ATOM 685 O O . GLY A 1 92 ? 14.625 5.586 -2.577 1.00 86.31 92 GLY A O 1
ATOM 686 N N . VAL A 1 93 ? 14.468 4.732 -0.521 1.00 89.62 93 VAL A N 1
ATOM 687 C CA . VAL A 1 93 ? 13.409 3.770 -0.842 1.00 89.62 93 VAL A CA 1
ATOM 688 C C . VAL A 1 93 ? 12.215 3.981 0.080 1.00 89.62 93 VAL A C 1
ATOM 690 O O . VAL A 1 93 ? 12.312 3.883 1.303 1.00 89.62 93 VAL A O 1
ATOM 693 N N . GLU A 1 94 ? 11.067 4.252 -0.520 1.00 89.31 94 GLU A N 1
ATOM 694 C CA . GLU A 1 94 ? 9.796 4.463 0.162 1.00 89.31 94 GLU A CA 1
ATOM 695 C C . GLU A 1 94 ? 8.843 3.310 -0.161 1.00 89.31 94 GLU A C 1
ATOM 697 O O . GLU A 1 94 ? 8.807 2.808 -1.283 1.00 89.31 94 GLU A O 1
ATOM 702 N N . LEU A 1 95 ? 8.056 2.883 0.826 1.00 90.44 95 LEU A N 1
ATOM 703 C CA . LEU A 1 95 ? 6.947 1.965 0.591 1.00 90.44 95 LEU A CA 1
ATOM 704 C C . LEU A 1 95 ? 5.804 2.732 -0.087 1.00 90.44 95 LEU A C 1
ATOM 706 O O . LEU A 1 95 ? 5.278 3.668 0.512 1.00 90.44 95 LEU A O 1
ATOM 710 N N . GLY A 1 96 ? 5.408 2.323 -1.294 1.00 90.31 96 GLY A N 1
ATOM 711 C CA . GLY A 1 96 ? 4.209 2.855 -1.943 1.00 90.31 96 GLY A CA 1
ATOM 712 C C . GLY A 1 96 ? 2.947 2.261 -1.320 1.00 90.31 96 GLY A C 1
ATOM 713 O O . GLY A 1 96 ? 2.190 2.961 -0.658 1.00 90.31 96 GLY A O 1
ATOM 714 N N . PHE A 1 97 ? 2.772 0.946 -1.451 1.00 93.25 97 PHE A N 1
ATOM 715 C CA . PHE A 1 97 ? 1.714 0.198 -0.769 1.00 93.25 97 PHE A CA 1
ATOM 716 C C . PHE A 1 97 ? 2.193 -1.181 -0.304 1.00 93.25 97 PHE A C 1
ATOM 718 O O . PHE A 1 97 ? 3.195 -1.694 -0.806 1.00 93.25 97 PHE A O 1
ATOM 725 N N . LEU A 1 98 ? 1.459 -1.798 0.622 1.00 95.06 98 LEU A N 1
ATOM 726 C CA . LEU A 1 98 ? 1.686 -3.159 1.111 1.00 95.06 98 LEU A CA 1
ATOM 727 C C . LEU A 1 98 ? 0.357 -3.875 1.347 1.00 95.06 98 LEU A C 1
ATOM 729 O O . LEU A 1 98 ? -0.394 -3.491 2.233 1.00 95.06 98 LEU A O 1
ATOM 733 N N . ASN A 1 99 ? 0.122 -4.954 0.615 1.00 93.25 99 ASN A N 1
ATOM 734 C CA . ASN A 1 99 ? -0.988 -5.892 0.778 1.00 93.25 99 ASN A CA 1
ATOM 735 C C . ASN A 1 99 ? -0.415 -7.305 0.991 1.00 93.25 99 ASN A C 1
ATOM 737 O O . ASN A 1 99 ? 0.771 -7.493 0.738 1.00 93.25 99 ASN A O 1
ATOM 741 N N . PRO A 1 100 ? -1.213 -8.315 1.380 1.00 91.25 100 PRO A N 1
ATOM 742 C CA . PRO A 1 100 ? -0.713 -9.675 1.629 1.00 91.25 100 PRO A CA 1
ATOM 743 C C . PRO A 1 100 ? -0.027 -10.332 0.422 1.00 91.25 100 PRO A C 1
ATOM 745 O O . PRO A 1 100 ? 0.890 -11.128 0.590 1.00 91.25 100 PRO A O 1
ATOM 748 N N . ASN A 1 101 ? -0.431 -9.959 -0.796 1.00 91.69 101 ASN A N 1
ATOM 749 C CA . ASN A 1 101 ? 0.004 -10.636 -2.025 1.00 91.69 101 ASN A CA 1
ATOM 750 C C . ASN A 1 101 ? 0.914 -9.762 -2.901 1.00 91.69 101 ASN A C 1
ATOM 752 O O . ASN A 1 101 ? 1.383 -10.198 -3.952 1.00 91.69 101 ASN A O 1
ATOM 756 N N . SER A 1 102 ? 1.114 -8.500 -2.522 1.00 94.12 102 SER A N 1
ATOM 757 C CA . SER A 1 102 ? 1.811 -7.528 -3.360 1.00 94.12 102 SER A CA 1
ATOM 758 C C . SER A 1 102 ? 2.245 -6.315 -2.559 1.00 94.12 102 SER A C 1
ATOM 760 O O . SER A 1 102 ? 1.520 -5.861 -1.674 1.00 94.12 102 SER A O 1
ATOM 762 N N . PHE A 1 103 ? 3.351 -5.703 -2.948 1.00 95.44 103 PHE A N 1
ATOM 763 C CA . PHE A 1 103 ? 3.763 -4.410 -2.412 1.00 95.44 103 PHE A CA 1
ATOM 764 C C . PHE A 1 103 ? 4.429 -3.577 -3.499 1.00 95.44 103 PHE A C 1
ATOM 766 O O . PHE A 1 103 ? 4.828 -4.107 -4.533 1.00 95.44 103 PHE A O 1
ATOM 773 N N . SER A 1 104 ? 4.583 -2.278 -3.270 1.00 93.44 104 SER A N 1
ATOM 774 C CA . SER A 1 104 ? 5.358 -1.420 -4.163 1.00 93.44 104 SER A CA 1
ATOM 775 C C . SER A 1 104 ? 6.432 -0.641 -3.428 1.00 93.44 104 SER A C 1
ATOM 777 O O . SER A 1 104 ? 6.265 -0.249 -2.272 1.00 93.44 104 SER A O 1
ATOM 779 N N . LEU A 1 105 ? 7.546 -0.415 -4.117 1.00 93.12 105 LEU A N 1
ATOM 780 C CA . LEU A 1 105 ? 8.637 0.432 -3.661 1.00 93.12 105 LEU A CA 1
ATOM 781 C C . LEU A 1 105 ? 8.808 1.596 -4.629 1.00 93.12 105 LEU A C 1
ATOM 783 O O . LEU A 1 105 ? 8.896 1.387 -5.838 1.00 93.12 105 LEU A O 1
ATOM 787 N N . LYS A 1 106 ? 8.897 2.803 -4.080 1.00 90.75 106 LYS A N 1
ATOM 788 C CA . LYS A 1 106 ? 9.292 4.019 -4.784 1.00 90.75 106 LYS A CA 1
ATOM 789 C C . LYS A 1 106 ? 10.780 4.259 -4.534 1.00 90.75 106 LYS A C 1
ATOM 791 O O . LYS A 1 106 ? 11.220 4.313 -3.385 1.00 90.75 106 LYS A O 1
ATOM 796 N N . LEU A 1 107 ? 11.556 4.376 -5.600 1.00 90.38 107 LEU A N 1
ATOM 797 C CA . LEU A 1 107 ? 13.000 4.551 -5.602 1.00 90.38 107 LEU A CA 1
ATOM 798 C C . LEU A 1 107 ? 13.323 6.005 -5.949 1.00 90.38 107 LEU A C 1
ATOM 800 O O . LEU A 1 107 ? 12.968 6.504 -7.013 1.00 90.38 107 LEU A O 1
ATOM 804 N N . HIS A 1 108 ? 14.018 6.676 -5.040 1.00 88.00 108 HIS A N 1
ATOM 805 C CA . HIS A 1 108 ? 14.346 8.093 -5.111 1.00 88.00 108 HIS A CA 1
ATOM 806 C C . HIS A 1 108 ? 15.853 8.266 -5.277 1.00 88.00 108 HIS A C 1
ATOM 808 O O . HIS A 1 108 ? 16.612 8.016 -4.343 1.00 88.00 108 HIS A O 1
ATOM 814 N N . THR A 1 109 ? 16.309 8.781 -6.419 1.00 81.19 109 THR A N 1
ATOM 815 C CA . THR A 1 109 ? 17.731 9.118 -6.643 1.00 81.19 109 THR A CA 1
ATOM 816 C C . THR A 1 109 ? 18.089 10.539 -6.165 1.00 81.19 109 THR A C 1
ATOM 818 O O . THR A 1 109 ? 19.021 11.163 -6.681 1.00 81.19 109 THR A O 1
ATOM 821 N N . GLY A 1 110 ? 17.312 11.113 -5.235 1.00 74.81 110 GLY A N 1
ATOM 822 C CA . GLY A 1 110 ? 17.432 12.497 -4.753 1.00 74.81 110 GLY A CA 1
ATOM 823 C C . GLY A 1 110 ? 16.177 13.340 -5.023 1.00 74.81 110 GLY A C 1
ATOM 824 O O . GLY A 1 110 ? 15.066 12.848 -4.905 1.00 74.81 110 GLY A O 1
ATOM 825 N N . LYS A 1 111 ? 16.331 14.624 -5.396 1.00 64.81 111 LYS A N 1
ATOM 826 C CA . LYS A 1 111 ? 15.204 15.530 -5.752 1.00 64.81 111 LYS A CA 1
ATOM 827 C C . LYS A 1 111 ? 14.657 15.308 -7.177 1.00 64.81 111 LYS A C 1
ATOM 829 O O . LYS A 1 111 ? 14.122 16.235 -7.781 1.00 64.81 111 LYS A O 1
ATOM 834 N N . GLY A 1 112 ? 14.937 14.143 -7.748 1.00 69.25 112 GLY A N 1
ATOM 835 C CA . GLY A 1 112 ? 14.712 13.828 -9.151 1.00 69.25 112 GLY A CA 1
ATOM 836 C C . GLY A 1 112 ? 13.417 13.048 -9.391 1.00 69.25 112 GLY A C 1
ATOM 837 O O . GLY A 1 112 ? 12.522 13.072 -8.549 1.00 69.25 112 GLY A O 1
ATOM 838 N N . PRO A 1 113 ? 13.327 12.374 -10.547 1.00 73.75 113 PRO A N 1
ATOM 839 C CA . PRO A 1 113 ? 12.267 11.415 -10.837 1.00 73.75 113 PRO A CA 1
ATOM 840 C C . PRO A 1 113 ? 12.219 10.273 -9.811 1.00 73.75 113 PRO A C 1
ATOM 842 O O . PRO A 1 113 ? 13.218 9.992 -9.145 1.00 73.75 113 PRO A O 1
ATOM 845 N N . VAL A 1 114 ? 11.052 9.636 -9.696 1.00 85.00 114 VAL A N 1
ATOM 846 C CA . VAL A 1 114 ? 10.780 8.566 -8.728 1.00 85.00 114 VAL A CA 1
ATOM 847 C C . VAL A 1 114 ? 10.342 7.317 -9.473 1.00 85.00 114 VAL A C 1
ATOM 849 O O . VAL A 1 114 ? 9.255 7.278 -10.045 1.00 85.00 114 VAL A O 1
ATOM 852 N N . ASP A 1 115 ? 11.170 6.283 -9.445 1.00 87.12 115 ASP A N 1
ATOM 853 C CA . ASP A 1 115 ? 10.839 5.016 -10.085 1.00 87.12 115 ASP A CA 1
ATOM 854 C C . ASP A 1 115 ? 9.996 4.149 -9.160 1.00 87.12 115 ASP A C 1
ATOM 856 O O . ASP A 1 115 ? 10.299 4.021 -7.980 1.00 87.12 115 ASP A O 1
ATOM 860 N N . THR A 1 116 ? 8.950 3.516 -9.675 1.00 88.38 116 THR A N 1
ATOM 861 C CA . THR A 1 116 ? 8.091 2.628 -8.886 1.00 88.38 116 THR A CA 1
ATOM 862 C C . THR A 1 116 ? 8.224 1.196 -9.369 1.00 88.38 116 THR A C 1
ATOM 864 O O . THR A 1 116 ? 8.129 0.922 -10.564 1.00 88.38 116 THR A O 1
ATOM 867 N N . VAL A 1 117 ? 8.409 0.267 -8.434 1.00 90.25 117 VAL A N 1
ATOM 868 C CA . VAL A 1 117 ? 8.398 -1.172 -8.705 1.00 90.25 117 VAL A CA 1
ATOM 869 C C . VAL A 1 117 ? 7.307 -1.828 -7.879 1.00 90.25 117 VAL A C 1
ATOM 871 O O . VAL A 1 117 ? 7.335 -1.740 -6.653 1.00 90.25 117 VAL A O 1
ATOM 874 N N . VAL A 1 118 ? 6.368 -2.502 -8.538 1.00 90.62 118 VAL A N 1
ATOM 875 C CA . VAL A 1 118 ? 5.376 -3.371 -7.894 1.00 90.62 118 VAL A CA 1
ATOM 876 C C . VAL A 1 118 ? 5.896 -4.800 -7.886 1.00 90.62 118 VAL A C 1
ATOM 878 O O . VAL A 1 118 ? 6.253 -5.333 -8.929 1.00 90.62 118 VAL A O 1
ATOM 881 N N . PHE A 1 119 ? 5.912 -5.432 -6.722 1.00 93.00 119 PHE A N 1
ATOM 882 C CA . PHE A 1 119 ? 6.279 -6.828 -6.522 1.00 93.00 119 PHE A CA 1
ATOM 883 C C . PHE A 1 119 ? 5.012 -7.650 -6.307 1.00 93.00 119 PHE A C 1
ATOM 885 O O . PHE A 1 119 ? 4.190 -7.289 -5.463 1.00 93.00 119 PHE A O 1
ATOM 892 N N . GLN A 1 120 ? 4.866 -8.751 -7.046 1.00 91.62 120 GLN A N 1
ATOM 893 C CA . GLN A 1 120 ? 3.740 -9.681 -6.912 1.00 91.62 120 GLN A CA 1
ATOM 894 C C . GLN A 1 120 ? 4.137 -11.129 -7.264 1.00 91.62 120 GLN A C 1
ATOM 896 O O . GLN A 1 120 ? 5.260 -11.398 -7.704 1.00 91.62 120 GLN A O 1
ATOM 901 N N . GLY A 1 121 ? 3.198 -12.055 -7.076 1.00 89.62 121 GLY A N 1
ATOM 902 C CA . GLY A 1 121 ? 3.351 -13.486 -7.358 1.00 89.62 121 GLY A CA 1
ATOM 903 C C . GLY A 1 121 ? 3.539 -14.325 -6.092 1.00 89.62 121 GLY A C 1
ATOM 904 O O . GLY A 1 121 ? 3.672 -13.786 -4.989 1.00 89.62 121 GLY A O 1
ATOM 905 N N . ALA A 1 122 ? 3.538 -15.649 -6.237 1.00 91.06 122 ALA A N 1
ATOM 906 C CA . ALA A 1 122 ? 3.474 -16.575 -5.103 1.00 91.06 122 ALA A CA 1
ATOM 907 C C . ALA A 1 122 ? 4.656 -16.434 -4.125 1.00 91.06 122 ALA A C 1
ATOM 909 O O . ALA A 1 122 ? 4.488 -16.565 -2.911 1.00 91.06 122 ALA A O 1
ATOM 910 N N . ALA A 1 123 ? 5.858 -16.131 -4.628 1.00 93.12 123 ALA A N 1
ATOM 911 C CA . ALA A 1 123 ? 7.020 -15.924 -3.764 1.00 93.12 123 ALA A CA 1
ATOM 912 C C . ALA A 1 123 ? 6.886 -14.652 -2.910 1.00 93.12 123 ALA A C 1
ATOM 914 O O . ALA A 1 123 ? 7.332 -14.626 -1.763 1.00 93.12 123 ALA A O 1
ATOM 915 N N . VAL A 1 124 ? 6.240 -13.606 -3.436 1.00 94.50 124 VAL A N 1
ATOM 916 C CA . VAL A 1 124 ? 6.054 -12.331 -2.728 1.00 94.50 124 VAL A CA 1
ATOM 917 C C . VAL A 1 124 ? 5.143 -12.492 -1.514 1.00 94.50 124 VAL A C 1
ATOM 919 O O . VAL A 1 124 ? 5.475 -11.962 -0.455 1.00 94.50 124 VAL A O 1
ATOM 922 N N . GLU A 1 125 ? 4.069 -13.276 -1.623 1.00 92.31 125 GLU A N 1
ATOM 923 C CA . GLU A 1 125 ? 3.202 -13.624 -0.485 1.00 92.31 125 GLU A CA 1
ATOM 924 C C . GLU A 1 125 ? 4.011 -14.286 0.648 1.00 92.31 125 GLU A C 1
ATOM 926 O O . GLU A 1 125 ? 3.969 -13.858 1.804 1.00 92.31 125 GLU A O 1
ATOM 931 N N . GLY A 1 126 ? 4.838 -15.283 0.309 1.00 92.75 126 GLY A N 1
ATOM 932 C CA . GLY A 1 126 ? 5.710 -15.958 1.275 1.00 92.75 126 GLY A CA 1
ATOM 933 C C . GLY A 1 126 ? 6.718 -15.019 1.949 1.00 92.75 126 GLY A C 1
ATOM 934 O O . GLY A 1 126 ? 6.982 -15.151 3.145 1.00 92.75 126 GLY A O 1
ATOM 935 N N . ILE A 1 127 ? 7.248 -14.049 1.202 1.00 94.69 127 ILE A N 1
ATOM 936 C CA . ILE A 1 127 ? 8.197 -13.043 1.695 1.00 94.69 127 ILE A CA 1
ATOM 937 C C . ILE A 1 127 ? 7.520 -12.032 2.626 1.00 94.69 127 ILE A C 1
ATOM 939 O O . ILE A 1 127 ? 8.072 -11.682 3.667 1.00 94.69 127 ILE A O 1
ATOM 943 N N . ILE A 1 128 ? 6.321 -11.555 2.291 1.00 93.81 128 ILE A N 1
ATOM 944 C CA . ILE A 1 128 ? 5.570 -10.650 3.170 1.00 93.81 128 ILE A CA 1
ATOM 945 C C . ILE A 1 128 ? 5.318 -11.342 4.514 1.00 93.81 128 ILE A C 1
ATOM 947 O O . ILE A 1 128 ? 5.618 -10.770 5.565 1.00 93.81 128 ILE A O 1
ATOM 951 N N . ASN A 1 129 ? 4.893 -12.606 4.476 1.00 90.31 129 ASN A N 1
ATOM 952 C CA . ASN A 1 129 ? 4.663 -13.417 5.668 1.00 90.31 129 ASN A CA 1
ATOM 953 C C . ASN A 1 129 ? 5.950 -13.680 6.472 1.00 90.31 129 ASN A C 1
ATOM 955 O O . ASN A 1 129 ? 5.903 -13.717 7.701 1.00 90.31 1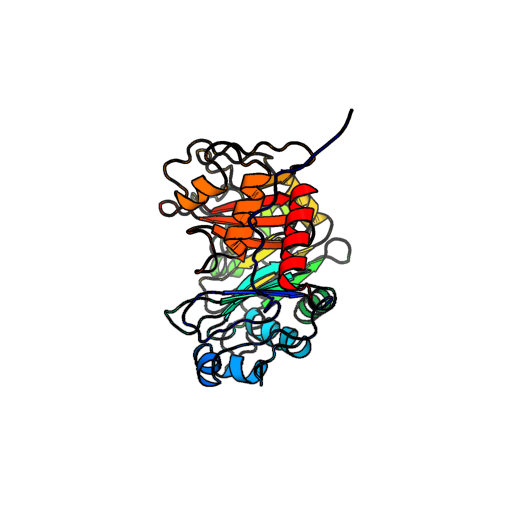29 ASN A O 1
ATOM 959 N N . SER A 1 130 ? 7.113 -13.829 5.821 1.00 90.44 130 SER A N 1
ATOM 960 C CA . SER A 1 130 ? 8.393 -14.021 6.526 1.00 90.44 130 SER A CA 1
ATOM 961 C C . SER A 1 130 ? 8.891 -12.747 7.222 1.00 90.44 130 SER A C 1
ATOM 963 O O . SER A 1 130 ? 9.539 -12.822 8.272 1.00 90.44 130 SER A O 1
ATOM 965 N N . VAL A 1 131 ? 8.579 -11.571 6.664 1.00 89.94 131 VAL A N 1
ATOM 966 C CA . VAL A 1 131 ? 8.935 -10.263 7.238 1.00 89.94 131 VAL A CA 1
ATOM 967 C C . VAL A 1 131 ? 7.945 -9.839 8.328 1.00 89.94 131 VAL A C 1
ATOM 969 O O . VAL A 1 131 ? 8.339 -9.153 9.284 1.00 89.94 131 VAL A O 1
ATOM 972 N N . ALA A 1 132 ? 6.680 -10.250 8.215 1.00 88.88 132 ALA A N 1
ATOM 973 C CA . ALA A 1 132 ? 5.650 -10.000 9.210 1.00 88.88 132 ALA A CA 1
ATOM 974 C C . ALA A 1 132 ? 6.021 -10.617 10.565 1.00 88.88 132 ALA A C 1
ATOM 976 O O . ALA A 1 132 ? 6.448 -11.765 10.692 1.00 88.88 132 ALA A O 1
ATOM 977 N N . ARG A 1 133 ? 5.846 -9.838 11.632 1.00 79.62 133 ARG A N 1
ATOM 978 C CA . ARG A 1 133 ? 5.964 -10.318 13.013 1.00 79.62 133 ARG A CA 1
ATOM 979 C C . ARG A 1 133 ? 4.574 -10.544 13.595 1.00 79.62 133 ARG A C 1
ATOM 981 O O . ARG A 1 133 ? 3.610 -9.919 13.187 1.00 79.62 133 ARG A O 1
ATOM 988 N N . GLY A 1 134 ? 4.471 -11.362 14.638 1.00 76.38 134 GLY A N 1
ATOM 989 C CA . GLY A 1 134 ? 3.184 -11.557 15.316 1.00 76.38 134 GLY A CA 1
ATOM 990 C C . GLY A 1 134 ? 2.695 -10.356 16.143 1.00 76.38 134 GLY A C 1
ATOM 991 O O . GLY A 1 134 ? 1.540 -10.351 16.545 1.00 76.38 134 GLY A O 1
ATOM 992 N N . ASN A 1 135 ? 3.550 -9.367 16.455 1.00 84.12 135 ASN A N 1
ATOM 993 C CA . ASN A 1 135 ? 3.221 -8.251 17.357 1.00 84.12 135 ASN A CA 1
ATOM 994 C C . ASN A 1 135 ? 3.927 -6.939 16.982 1.00 84.12 135 ASN A C 1
ATOM 996 O O . ASN A 1 135 ? 5.016 -6.946 16.397 1.00 84.12 135 ASN A O 1
ATOM 1000 N N . VAL A 1 136 ? 3.354 -5.824 17.442 1.00 86.50 136 VAL A N 1
ATOM 1001 C CA . VAL A 1 136 ? 3.893 -4.464 17.309 1.00 86.50 136 VAL A CA 1
ATOM 1002 C C . VAL A 1 136 ? 4.029 -3.832 18.696 1.00 86.50 136 VAL A C 1
ATOM 1004 O O . VAL A 1 136 ? 3.235 -4.090 19.589 1.00 86.50 136 VAL A O 1
ATOM 1007 N N . ASP A 1 137 ? 5.038 -2.996 18.913 1.00 85.19 137 ASP A N 1
ATOM 1008 C CA . ASP A 1 137 ? 5.185 -2.194 20.131 1.00 85.19 137 ASP A CA 1
ATOM 1009 C C . ASP A 1 137 ? 5.311 -0.719 19.738 1.00 85.19 137 ASP A C 1
ATOM 1011 O O . ASP A 1 137 ? 6.276 -0.317 19.084 1.00 85.19 137 ASP A O 1
ATOM 1015 N N . ILE A 1 138 ? 4.328 0.096 20.125 1.00 81.81 138 ILE A N 1
ATOM 1016 C CA . ILE A 1 138 ? 4.293 1.530 19.796 1.00 81.81 138 ILE A CA 1
ATOM 1017 C C . ILE A 1 138 ? 5.347 2.343 20.546 1.00 81.81 138 ILE A C 1
ATOM 1019 O O . ILE A 1 138 ? 5.596 3.488 20.178 1.00 81.81 138 ILE A O 1
ATOM 1023 N N . LYS A 1 139 ? 5.990 1.780 21.575 1.00 80.56 139 LYS A N 1
ATOM 1024 C CA . LYS A 1 139 ? 7.170 2.390 22.203 1.00 80.56 139 LYS A CA 1
ATOM 1025 C C . LYS A 1 139 ? 8.473 2.000 21.537 1.00 80.56 139 LYS A C 1
ATOM 1027 O O . LYS A 1 139 ? 9.494 2.638 21.794 1.00 80.56 139 LYS A O 1
ATOM 1032 N N . ASN A 1 140 ? 8.473 0.912 20.771 1.00 78.56 140 ASN A N 1
ATOM 1033 C CA . ASN A 1 140 ? 9.705 0.403 20.207 1.00 78.56 140 ASN A CA 1
ATOM 1034 C C . ASN A 1 140 ? 10.288 1.464 19.273 1.00 78.56 140 ASN A C 1
ATOM 1036 O O . ASN A 1 140 ? 9.608 1.961 18.376 1.00 78.56 140 ASN A O 1
ATOM 1040 N N . ASN A 1 141 ? 11.557 1.779 19.492 1.00 76.25 141 ASN A N 1
ATOM 1041 C CA . ASN A 1 141 ? 12.314 2.740 18.714 1.00 76.25 141 ASN A CA 1
ATOM 1042 C C . ASN A 1 141 ? 12.762 2.180 17.357 1.00 76.25 141 ASN A C 1
ATOM 1044 O O . ASN A 1 141 ? 13.634 2.778 16.755 1.00 76.25 141 ASN A O 1
ATOM 1048 N N . GLN A 1 142 ? 12.205 1.058 16.887 1.00 79.56 142 GLN A N 1
ATOM 1049 C CA . GLN A 1 142 ? 12.382 0.500 15.547 1.00 79.56 142 GLN A CA 1
ATOM 1050 C C . GLN A 1 142 ? 11.041 0.337 14.833 1.00 79.56 142 GLN A C 1
ATOM 1052 O O . GLN A 1 142 ? 10.049 -0.053 15.453 1.00 79.56 142 GLN A O 1
ATOM 1057 N N . SER A 1 143 ? 11.009 0.580 13.521 1.00 84.75 143 SER A N 1
ATOM 1058 C CA . SER A 1 143 ? 9.847 0.258 12.689 1.00 84.75 143 SER A CA 1
ATOM 1059 C C . SER A 1 143 ? 9.512 -1.230 12.772 1.00 84.75 143 SER A C 1
ATOM 1061 O O . SER A 1 143 ? 10.395 -2.083 12.884 1.00 84.75 143 SER A O 1
ATOM 1063 N N . GLN A 1 144 ? 8.223 -1.541 12.778 1.00 87.19 144 GLN A N 1
ATOM 1064 C CA . GLN A 1 144 ? 7.733 -2.909 12.911 1.00 87.19 144 GLN A CA 1
ATOM 1065 C C . GLN A 1 144 ? 6.597 -3.136 11.933 1.00 87.19 144 GLN A C 1
ATOM 1067 O O . GLN A 1 144 ? 5.779 -2.248 11.703 1.00 87.19 144 GLN A O 1
ATOM 1072 N N . PHE A 1 145 ? 6.542 -4.353 11.418 1.00 90.75 145 PHE A N 1
ATOM 1073 C CA . PHE A 1 145 ? 5.471 -4.837 10.575 1.00 90.75 145 PHE A CA 1
ATOM 1074 C C . PHE A 1 145 ? 4.897 -6.105 11.196 1.00 90.75 145 PHE A C 1
ATOM 1076 O O . PHE A 1 145 ? 5.655 -6.958 11.668 1.00 90.75 145 PHE A O 1
ATOM 1083 N N . ALA A 1 146 ? 3.574 -6.195 11.229 1.00 91.62 146 ALA A N 1
ATOM 1084 C CA . ALA A 1 146 ? 2.854 -7.359 11.698 1.00 91.62 146 ALA A CA 1
ATOM 1085 C C . ALA A 1 146 ? 1.673 -7.702 10.796 1.00 91.62 146 ALA A C 1
ATOM 1087 O O . ALA A 1 146 ? 1.158 -6.845 10.080 1.00 91.62 146 ALA A O 1
ATOM 1088 N N . GLU A 1 147 ? 1.227 -8.948 10.892 1.00 91.25 147 GLU A N 1
ATOM 1089 C CA . GLU A 1 147 ? 0.021 -9.427 10.228 1.00 91.25 147 GLU A CA 1
ATOM 1090 C C . GLU A 1 147 ? -1.004 -9.893 11.266 1.00 91.25 147 GLU A C 1
ATOM 1092 O O . GLU A 1 147 ? -0.687 -10.610 12.221 1.00 91.25 147 GLU A O 1
ATOM 1097 N N . PHE A 1 148 ? -2.241 -9.442 11.089 1.00 91.19 148 PHE A N 1
ATOM 1098 C CA . PHE A 1 148 ? -3.411 -9.876 11.827 1.00 91.19 148 PHE A CA 1
ATOM 1099 C C . PHE A 1 148 ? -4.232 -10.779 10.911 1.00 91.19 148 PHE A C 1
ATOM 1101 O O . PHE A 1 148 ? -4.871 -10.284 9.989 1.00 91.19 148 PHE A O 1
ATOM 1108 N N . TYR A 1 149 ? -4.256 -12.081 11.196 1.00 89.94 149 TYR A N 1
ATOM 1109 C CA . TYR A 1 149 ? -5.051 -13.046 10.437 1.00 89.94 149 TYR A CA 1
ATOM 1110 C C . TYR A 1 149 ? -6.256 -13.532 11.243 1.00 89.94 149 TYR A C 1
ATOM 1112 O O . TYR A 1 149 ? -6.114 -14.305 12.196 1.00 89.94 149 TYR A O 1
ATOM 1120 N N . SER A 1 150 ? -7.443 -13.057 10.869 1.00 86.69 150 SER A N 1
ATOM 1121 C CA . SER A 1 150 ? -8.680 -13.265 11.632 1.00 86.69 150 SER A CA 1
ATOM 1122 C C . SER A 1 150 ? -9.231 -14.689 11.620 1.00 86.69 150 SER A C 1
ATOM 1124 O O . SER A 1 150 ? -9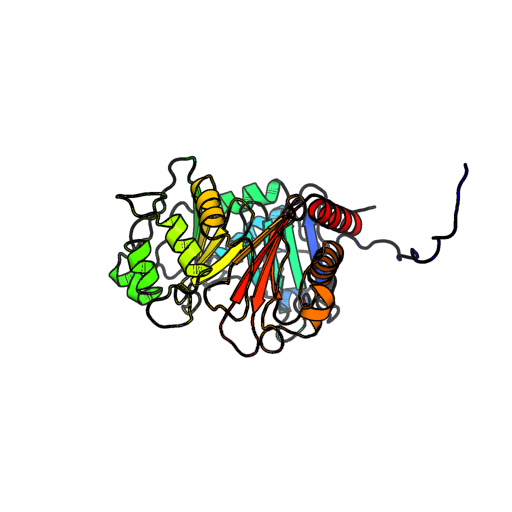.744 -15.130 12.646 1.00 86.69 150 SER A O 1
ATOM 1126 N N . ASP A 1 151 ? -9.078 -15.430 10.522 1.00 83.56 151 ASP A N 1
ATOM 1127 C CA . ASP A 1 151 ? -9.628 -16.793 10.399 1.00 83.56 151 ASP A CA 1
ATOM 1128 C C . ASP A 1 151 ? -8.788 -17.848 11.151 1.00 83.56 151 ASP A C 1
ATOM 1130 O O . ASP A 1 151 ? -9.140 -19.029 11.212 1.00 83.56 151 ASP A O 1
ATOM 1134 N N . GLY A 1 152 ? -7.661 -17.426 11.735 1.00 75.50 152 GLY A N 1
ATOM 1135 C CA . GLY A 1 152 ? -6.810 -18.223 12.613 1.00 75.50 152 GLY A CA 1
ATOM 1136 C C . GLY A 1 152 ? -6.938 -17.818 14.086 1.00 75.50 152 GLY A C 1
ATOM 1137 O O . GLY A 1 152 ? -8.015 -17.581 14.621 1.00 75.50 152 GLY A O 1
ATOM 1138 N N . SER A 1 153 ? -5.809 -17.726 14.789 1.00 57.50 153 SER A N 1
ATOM 1139 C CA . SER A 1 153 ? -5.739 -17.272 16.191 1.00 57.50 153 SER A CA 1
ATOM 1140 C C . SER A 1 153 ? -5.660 -15.739 16.327 1.00 57.50 153 SER A C 1
ATOM 1142 O O . SER A 1 153 ? -4.959 -15.238 17.210 1.00 57.50 153 SER A O 1
ATOM 1144 N N . GLY A 1 154 ? -6.316 -15.010 15.415 1.00 61.41 154 GLY A N 1
ATOM 1145 C CA . GLY A 1 154 ? -6.093 -13.603 15.077 1.00 61.41 154 GLY A CA 1
ATOM 1146 C C . GLY A 1 154 ? -6.201 -12.632 16.239 1.00 61.41 154 GLY A C 1
ATOM 1147 O O . GLY A 1 154 ? -7.269 -12.113 16.555 1.00 61.41 154 GLY A O 1
ATOM 1148 N N . ASN A 1 155 ? -5.066 -12.360 16.872 1.00 66.56 155 ASN A N 1
ATOM 1149 C CA . ASN A 1 155 ? -4.932 -11.216 17.743 1.00 66.56 155 ASN A CA 1
ATOM 1150 C C . ASN A 1 155 ? -3.492 -10.728 17.810 1.00 66.56 155 ASN A C 1
ATOM 1152 O O . ASN A 1 155 ? -2.583 -11.514 18.081 1.00 66.56 155 ASN A O 1
ATOM 1156 N N . ILE A 1 156 ? -3.321 -9.421 17.641 1.00 82.62 156 ILE A N 1
ATOM 1157 C CA . ILE A 1 156 ? -2.030 -8.737 17.711 1.00 82.62 156 ILE A CA 1
ATOM 1158 C C . ILE A 1 156 ? -1.933 -8.012 19.038 1.00 82.62 156 ILE A C 1
ATOM 1160 O O . ILE A 1 156 ? -2.831 -7.255 19.399 1.00 82.62 156 ILE A O 1
ATOM 1164 N N . TRP A 1 157 ? -0.817 -8.179 19.738 1.00 83.06 157 TRP A N 1
ATOM 1165 C CA . TRP A 1 157 ? -0.477 -7.292 20.840 1.00 83.06 157 TRP A CA 1
ATOM 1166 C C . TRP A 1 157 ? 0.146 -6.006 20.303 1.00 83.06 157 TRP A C 1
ATOM 1168 O O . TRP A 1 157 ? 1.107 -6.051 19.531 1.00 83.06 157 TRP A O 1
ATOM 1178 N N . ILE A 1 158 ? -0.395 -4.877 20.761 1.00 80.62 158 ILE A N 1
ATOM 1179 C CA . ILE A 1 158 ? 0.199 -3.549 20.656 1.00 80.62 158 ILE A CA 1
ATOM 1180 C C . ILE A 1 158 ? 0.840 -3.243 22.015 1.00 80.62 158 ILE A C 1
ATOM 1182 O O . ILE A 1 158 ? 0.171 -2.861 22.973 1.00 80.62 158 ILE A O 1
ATOM 1186 N N . GLY A 1 159 ? 2.150 -3.448 22.137 1.00 75.56 159 GLY A N 1
ATOM 1187 C CA . GLY A 1 159 ? 2.892 -3.070 23.342 1.00 75.56 159 GLY A CA 1
ATOM 1188 C C . GLY A 1 159 ? 2.836 -1.555 23.567 1.00 75.56 159 GLY A C 1
ATOM 1189 O O . GLY A 1 159 ? 2.988 -0.810 22.612 1.00 75.56 159 GLY A O 1
ATOM 1190 N N . GLY A 1 160 ? 2.609 -1.093 24.803 1.00 78.94 160 GLY A N 1
ATOM 1191 C CA . GLY A 1 160 ? 2.501 0.340 25.132 1.00 78.94 160 GLY A CA 1
ATOM 1192 C C . GLY A 1 160 ? 1.388 0.656 26.133 1.00 78.94 160 GLY A C 1
ATOM 1193 O O . GLY A 1 160 ? 1.615 1.300 27.153 1.00 78.94 160 GLY A O 1
ATOM 1194 N N . GLY A 1 161 ? 0.196 0.108 25.921 1.00 85.56 161 GLY A N 1
ATOM 1195 C CA . GLY A 1 161 ? -0.995 0.478 26.686 1.00 85.56 161 GLY A CA 1
ATOM 1196 C C . GLY A 1 161 ? -1.634 1.775 26.175 1.00 85.56 161 GLY A C 1
ATOM 1197 O O . GLY A 1 161 ? -1.031 2.533 25.415 1.00 85.56 161 GLY A O 1
ATOM 1198 N N . ARG A 1 162 ? -2.861 2.058 26.635 1.00 89.50 162 ARG A N 1
ATOM 1199 C CA . ARG A 1 162 ? -3.663 3.225 26.212 1.00 89.50 162 ARG A CA 1
ATOM 1200 C C . ARG A 1 162 ? -2.899 4.553 26.268 1.00 89.50 162 ARG A C 1
ATOM 1202 O O . ARG A 1 162 ? -2.963 5.317 25.321 1.00 89.50 162 ARG A O 1
ATOM 1209 N N . SER A 1 163 ? -2.170 4.826 27.352 1.00 87.69 163 SER A N 1
ATOM 1210 C CA . SER A 1 163 ? -1.431 6.094 27.516 1.00 87.69 163 SER A CA 1
ATOM 1211 C C . SER A 1 163 ? -0.381 6.307 26.419 1.00 87.69 163 SER A C 1
ATOM 1213 O O . SER A 1 163 ? -0.270 7.396 25.860 1.00 87.69 163 SER A O 1
ATOM 1215 N N . ASP A 1 164 ? 0.358 5.250 26.068 1.00 87.44 164 ASP A N 1
ATOM 1216 C CA . ASP A 1 164 ? 1.327 5.308 24.975 1.00 87.44 164 ASP A CA 1
ATOM 1217 C C . ASP A 1 164 ? 0.617 5.449 23.623 1.00 87.44 164 ASP A C 1
ATOM 1219 O O . ASP A 1 164 ? 1.102 6.180 22.768 1.00 87.44 164 ASP A O 1
ATOM 1223 N N . ALA A 1 165 ? -0.536 4.796 23.435 1.00 87.44 165 ALA A N 1
ATOM 1224 C CA . ALA A 1 165 ? -1.326 4.890 22.207 1.00 87.44 165 ALA A CA 1
ATOM 1225 C C . ALA A 1 165 ? -1.836 6.317 21.963 1.00 87.44 165 ALA A C 1
ATOM 1227 O O . ALA A 1 165 ? -1.657 6.831 20.863 1.00 87.44 165 ALA A O 1
ATOM 1228 N N . VAL A 1 166 ? -2.352 6.981 23.006 1.00 87.81 166 VAL A N 1
ATOM 1229 C CA . VAL A 1 166 ? -2.746 8.401 22.957 1.00 87.81 166 VAL A CA 1
ATOM 1230 C C . VAL A 1 166 ? -1.550 9.276 22.590 1.00 87.81 166 VAL A C 1
ATOM 1232 O O . VAL A 1 166 ? -1.652 10.152 21.742 1.00 87.81 166 VAL A O 1
ATOM 1235 N N . ARG A 1 167 ? -0.400 9.043 23.233 1.00 86.00 167 ARG A N 1
ATOM 1236 C CA . ARG A 1 167 ? 0.788 9.886 23.061 1.00 86.00 167 ARG A CA 1
ATOM 1237 C C . ARG A 1 167 ? 1.467 9.714 21.702 1.00 86.00 167 ARG A C 1
ATOM 1239 O O . ARG A 1 167 ? 2.008 10.682 21.179 1.00 86.00 167 ARG A O 1
ATOM 1246 N N . ASN A 1 168 ? 1.535 8.483 21.200 1.00 82.50 168 ASN A N 1
ATOM 1247 C CA . ASN A 1 168 ? 2.372 8.130 20.052 1.00 82.50 168 ASN A CA 1
ATOM 1248 C C . ASN A 1 168 ? 1.571 7.977 18.751 1.00 82.50 168 ASN A C 1
ATOM 1250 O O . ASN A 1 168 ? 2.178 7.965 17.681 1.00 82.50 168 ASN A O 1
ATOM 1254 N N . VAL A 1 169 ? 0.247 7.804 18.838 1.00 85.69 169 VAL A N 1
ATOM 1255 C CA . VAL A 1 169 ? -0.649 7.676 17.682 1.00 85.69 169 VAL A CA 1
ATOM 1256 C C . VAL A 1 169 ? -1.752 8.730 17.772 1.00 85.69 169 VAL A C 1
ATOM 1258 O O . VAL A 1 169 ? -1.588 9.800 17.190 1.00 85.69 169 VAL A O 1
ATOM 1261 N N . SER A 1 170 ? -2.825 8.453 18.521 1.00 86.38 170 SER A N 1
ATOM 1262 C CA . SER A 1 170 ? -3.946 9.373 18.752 1.00 86.38 170 SER A CA 1
ATOM 1263 C C . SER A 1 170 ? -4.870 8.869 19.872 1.00 86.38 170 SER A C 1
ATOM 1265 O O . SER A 1 170 ? -4.796 7.703 20.285 1.00 86.38 170 SER A O 1
ATOM 1267 N N . GLU A 1 171 ? -5.759 9.735 20.371 1.00 87.94 171 GLU A N 1
ATOM 1268 C CA . GLU A 1 171 ? -6.786 9.348 21.348 1.00 87.94 171 GLU A CA 1
ATOM 1269 C C . GLU A 1 171 ? -7.796 8.359 20.751 1.00 87.94 171 GLU A C 1
ATOM 1271 O O . GLU A 1 171 ? -8.093 7.338 21.373 1.00 87.94 171 GLU A O 1
ATOM 1276 N N . GLU A 1 172 ? -8.218 8.590 19.509 1.00 86.75 172 GLU A N 1
ATOM 1277 C CA . GLU A 1 172 ? -9.122 7.729 18.742 1.00 86.75 172 GLU A CA 1
ATOM 1278 C C . GLU A 1 172 ? -8.538 6.321 18.575 1.00 86.75 172 GLU A C 1
ATOM 1280 O O . GLU A 1 172 ? -9.201 5.325 18.870 1.00 86.75 172 GLU A O 1
ATOM 1285 N N . PHE A 1 173 ? -7.259 6.211 18.193 1.00 87.50 173 PHE A N 1
ATOM 1286 C CA . PHE A 1 173 ? -6.583 4.916 18.092 1.00 87.50 173 PHE A CA 1
ATOM 1287 C C . PHE A 1 173 ? -6.582 4.173 19.435 1.00 87.50 173 PHE A C 1
ATOM 1289 O O . PHE A 1 173 ? -6.788 2.957 19.501 1.00 87.50 173 PHE A O 1
ATOM 1296 N N . ALA A 1 174 ? -6.345 4.901 20.528 1.00 88.44 174 ALA A N 1
ATOM 1297 C CA . ALA A 1 174 ? -6.295 4.342 21.871 1.00 88.44 174 ALA A CA 1
ATOM 1298 C C . ALA A 1 174 ? -7.677 3.924 22.401 1.00 88.44 174 ALA A C 1
ATOM 1300 O O . ALA A 1 174 ? -7.754 3.069 23.287 1.00 88.44 174 ALA A O 1
ATOM 1301 N N . GLU A 1 175 ? -8.757 4.528 21.907 1.00 87.50 175 GLU A N 1
ATOM 1302 C CA . GLU A 1 175 ? -10.141 4.123 22.174 1.00 87.50 175 GLU A CA 1
ATOM 1303 C C . GLU A 1 175 ? -10.540 2.881 21.402 1.00 87.50 175 GLU A C 1
ATOM 1305 O O . GLU A 1 175 ? -11.062 1.951 22.014 1.00 87.50 175 GLU A O 1
ATOM 1310 N N . ILE A 1 176 ? -10.220 2.832 20.109 1.00 86.69 176 ILE A N 1
ATOM 1311 C CA . ILE A 1 176 ? -10.546 1.686 19.261 1.00 86.69 176 ILE A CA 1
ATOM 1312 C C . ILE A 1 176 ? -9.802 0.431 19.732 1.00 86.69 176 ILE A C 1
ATOM 1314 O O . ILE A 1 176 ? -10.394 -0.636 19.812 1.00 86.69 176 ILE A O 1
ATOM 1318 N N . THR A 1 177 ? -8.513 0.549 20.067 1.00 85.81 177 THR A N 1
ATOM 1319 C CA . THR A 1 177 ? -7.647 -0.619 20.348 1.00 85.81 177 THR A CA 1
ATOM 1320 C C . THR A 1 177 ? -7.400 -0.887 21.837 1.00 85.81 177 THR A C 1
ATOM 1322 O O . THR A 1 177 ? -6.688 -1.827 22.212 1.00 85.81 177 THR A O 1
ATOM 1325 N N . GLY A 1 178 ? -7.813 0.036 22.713 1.00 81.19 178 GLY A N 1
ATOM 1326 C CA . GLY A 1 178 ? -7.383 0.069 24.117 1.00 81.19 178 GLY A CA 1
ATOM 1327 C C . GLY A 1 178 ? -5.859 0.210 24.320 1.00 81.19 178 GLY A C 1
ATOM 1328 O O . GLY A 1 178 ? -5.382 0.154 25.458 1.00 81.19 178 GLY A O 1
ATOM 1329 N N . GLY A 1 179 ? -5.077 0.350 23.241 1.00 76.31 179 GLY A N 1
ATOM 1330 C CA . GLY A 1 179 ? -3.616 0.388 23.224 1.00 76.31 179 GLY A CA 1
ATOM 1331 C C . GLY A 1 179 ? -2.922 -0.897 23.685 1.00 76.31 179 GLY A C 1
ATOM 1332 O O . GLY A 1 179 ? -1.787 -0.807 24.144 1.00 76.31 179 GLY A O 1
ATOM 1333 N N . SER A 1 180 ? -3.576 -2.065 23.653 1.00 77.94 180 SER A N 1
ATOM 1334 C CA . SER A 1 180 ? -2.993 -3.298 24.221 1.00 77.94 180 SER A CA 1
ATOM 1335 C C . SER A 1 180 ? -3.042 -4.505 23.297 1.00 77.94 180 SER A C 1
ATOM 1337 O O . SER A 1 180 ? -2.009 -5.113 23.023 1.00 77.94 180 SER A O 1
ATOM 1339 N N . LYS A 1 181 ? -4.221 -4.879 22.814 1.00 85.00 181 LYS A N 1
ATOM 1340 C CA . LYS A 1 181 ? -4.409 -6.056 21.979 1.00 85.00 181 LYS A CA 1
ATOM 1341 C C . LYS A 1 181 ? -5.566 -5.783 21.036 1.00 85.00 181 LYS A C 1
ATOM 1343 O O . LYS A 1 181 ? -6.609 -5.375 21.520 1.00 85.00 181 LYS A O 1
ATOM 1348 N N . ILE A 1 182 ? -5.360 -6.007 19.741 1.00 86.44 182 ILE A N 1
ATOM 1349 C CA . ILE A 1 182 ? -6.422 -5.907 18.742 1.00 86.44 182 ILE A CA 1
ATOM 1350 C C . ILE A 1 182 ? -7.096 -7.266 18.585 1.00 86.44 182 ILE A C 1
ATOM 1352 O O . ILE A 1 182 ? -6.423 -8.299 18.463 1.00 86.44 182 ILE A O 1
ATOM 1356 N N . HIS A 1 183 ? -8.419 -7.233 18.545 1.00 85.44 183 HIS A N 1
ATOM 1357 C CA . HIS A 1 183 ? -9.324 -8.339 18.310 1.00 85.44 183 HIS A CA 1
ATOM 1358 C C . HIS A 1 183 ? -10.310 -8.008 17.185 1.00 85.44 183 HIS A C 1
ATOM 1360 O O . HIS A 1 183 ? -10.663 -6.855 16.966 1.00 85.44 183 HIS A O 1
ATOM 1366 N N . CYS A 1 184 ? -10.813 -9.039 16.506 1.00 84.12 184 CYS A N 1
ATOM 1367 C CA . CYS A 1 184 ? -11.927 -8.881 15.570 1.00 84.12 184 CYS A CA 1
ATOM 1368 C C . CYS A 1 184 ? -13.178 -8.319 16.250 1.00 84.12 184 CYS A C 1
ATOM 1370 O O . CYS A 1 184 ? -13.722 -7.305 15.830 1.00 84.12 184 CYS A O 1
ATOM 1372 N N . ASP A 1 185 ? -13.609 -8.997 17.313 1.00 77.44 185 ASP A N 1
ATOM 1373 C CA . ASP A 1 185 ? -14.717 -8.608 18.173 1.00 77.44 185 ASP A CA 1
ATOM 1374 C C . ASP A 1 185 ? -14.335 -8.987 19.604 1.00 77.44 185 ASP A C 1
ATOM 1376 O O . ASP A 1 185 ? -14.095 -10.160 19.919 1.00 77.44 185 ASP A O 1
ATOM 1380 N N . GLN A 1 186 ? -14.238 -7.989 20.477 1.00 70.88 186 GLN A N 1
ATOM 1381 C CA . GLN A 1 186 ? -14.135 -8.224 21.906 1.00 70.88 186 GLN A CA 1
ATOM 1382 C C . GLN A 1 186 ? -15.145 -7.357 22.651 1.00 70.88 186 GLN A C 1
ATOM 1384 O O . GLN A 1 186 ? -15.086 -6.133 22.632 1.00 70.88 186 GLN A O 1
ATOM 1389 N N . ARG A 1 187 ? -16.044 -8.016 23.397 1.00 62.50 187 ARG A N 1
ATOM 1390 C CA . ARG A 1 1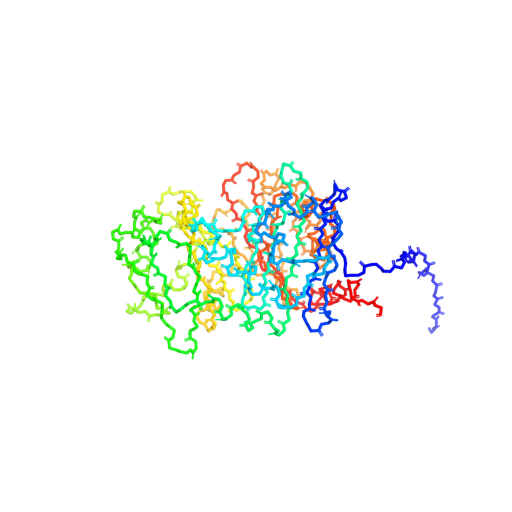87 ? -17.056 -7.363 24.253 1.00 62.50 187 ARG A CA 1
ATOM 1391 C C . ARG A 1 187 ? -18.009 -6.438 23.474 1.00 62.50 187 ARG A C 1
ATOM 1393 O O . ARG A 1 187 ? -18.526 -5.493 24.062 1.00 62.50 187 ARG A O 1
ATOM 1400 N N . GLY A 1 188 ? -18.271 -6.736 22.199 1.00 68.19 188 GLY A N 1
ATOM 1401 C CA . GLY A 1 188 ? -19.147 -5.939 21.339 1.00 68.19 188 GLY A CA 1
ATOM 1402 C C . GLY A 1 188 ? -18.447 -4.766 20.652 1.00 68.19 188 GLY A C 1
ATOM 1403 O O . GLY A 1 188 ? -19.114 -4.006 19.955 1.00 68.19 188 GLY A O 1
ATOM 1404 N N . ASN A 1 189 ? -17.128 -4.625 20.825 1.00 73.12 189 ASN A N 1
ATOM 1405 C CA . ASN A 1 189 ? -16.316 -3.676 20.075 1.00 73.12 189 ASN A CA 1
ATOM 1406 C C . ASN A 1 189 ? -15.673 -4.393 18.887 1.00 73.12 189 ASN A C 1
ATOM 1408 O O . ASN A 1 189 ? -14.865 -5.306 19.072 1.00 73.12 189 ASN A O 1
ATOM 1412 N N . ARG A 1 190 ? -16.017 -3.953 17.674 1.00 85.75 190 ARG A N 1
ATOM 1413 C CA . ARG A 1 190 ? -15.403 -4.416 16.428 1.00 85.75 190 ARG A CA 1
ATOM 1414 C C . ARG A 1 190 ? -14.165 -3.579 16.126 1.00 85.75 190 ARG A C 1
ATOM 1416 O O . ARG A 1 190 ? -14.239 -2.602 15.393 1.00 85.75 190 ARG A O 1
ATOM 1423 N N . GLU A 1 191 ? -13.038 -3.902 16.754 1.00 88.50 191 GLU A N 1
ATOM 1424 C CA . GLU A 1 191 ? -11.847 -3.036 16.717 1.00 88.50 191 GLU A CA 1
ATOM 1425 C C . GLU A 1 191 ? -11.221 -2.972 15.314 1.00 88.50 191 GLU A C 1
ATOM 1427 O O . GLU A 1 191 ? -10.779 -1.909 14.894 1.00 88.50 191 GLU A O 1
ATOM 1432 N N . VAL A 1 192 ? -11.229 -4.082 14.564 1.00 91.06 192 VAL A N 1
ATOM 1433 C CA . VAL A 1 192 ? -10.768 -4.136 13.160 1.00 91.06 192 VAL A CA 1
ATOM 1434 C C . VAL A 1 192 ? -11.636 -3.227 12.276 1.00 91.06 192 VAL A C 1
ATOM 1436 O O . VAL A 1 192 ? -11.114 -2.334 11.614 1.00 91.06 192 VAL A O 1
ATOM 1439 N N . GLU A 1 193 ? -12.962 -3.373 12.351 1.00 91.06 193 GLU A N 1
ATOM 1440 C CA . GLU A 1 193 ? -13.922 -2.501 11.653 1.00 91.06 193 GLU A CA 1
ATOM 1441 C C . GLU A 1 193 ? -13.739 -1.031 12.047 1.00 91.06 193 GLU A C 1
ATOM 1443 O O . GLU A 1 193 ? -13.589 -0.180 11.178 1.00 91.06 193 GLU A O 1
ATOM 1448 N N . GLY A 1 194 ? -13.647 -0.737 13.347 1.00 89.06 194 GLY A N 1
ATOM 1449 C CA . GLY A 1 194 ? -13.443 0.618 13.858 1.00 89.06 194 GLY A CA 1
ATOM 1450 C C . GLY A 1 194 ? -12.120 1.245 13.413 1.00 89.06 194 GLY A C 1
ATOM 1451 O O . GLY A 1 194 ? -12.075 2.446 13.160 1.00 89.06 194 GLY A O 1
ATOM 1452 N N . LEU A 1 195 ? -11.048 0.454 13.277 1.00 90.06 195 LEU A N 1
ATOM 1453 C CA . LEU A 1 195 ? -9.774 0.927 12.732 1.00 90.06 195 LEU A CA 1
ATOM 1454 C C . LEU A 1 195 ? -9.893 1.271 11.250 1.00 90.06 195 LEU A C 1
ATOM 1456 O O . LEU A 1 195 ? -9.372 2.303 10.835 1.00 90.06 195 LEU A O 1
ATOM 1460 N N . PHE A 1 196 ? -10.552 0.424 10.454 1.00 91.75 196 PHE A N 1
ATOM 1461 C CA . PHE A 1 196 ? -10.751 0.712 9.037 1.00 91.75 196 PHE A CA 1
ATOM 1462 C C . PHE A 1 196 ? -11.653 1.936 8.855 1.00 91.75 196 PHE A C 1
ATOM 1464 O O . PHE A 1 196 ? -11.236 2.902 8.218 1.00 91.75 196 PHE A O 1
ATOM 1471 N N . ALA A 1 197 ? -12.814 1.956 9.517 1.00 88.12 197 ALA A N 1
ATOM 1472 C CA . ALA A 1 197 ? -13.735 3.088 9.542 1.00 88.12 197 ALA A CA 1
ATOM 1473 C C . ALA A 1 197 ? -13.029 4.380 9.967 1.00 88.12 197 ALA A C 1
ATOM 1475 O O . ALA A 1 197 ? -13.092 5.376 9.263 1.00 88.12 197 ALA A O 1
ATOM 1476 N N . GLY A 1 198 ? -12.242 4.359 11.044 1.00 84.44 198 GLY A N 1
ATOM 1477 C CA . GLY A 1 198 ? -11.490 5.533 11.488 1.00 84.44 198 GLY A CA 1
ATOM 1478 C C . GLY A 1 198 ? -10.445 6.040 10.484 1.00 84.44 198 GLY A C 1
ATOM 1479 O O . GLY A 1 198 ? -10.042 7.197 10.569 1.00 84.44 198 GLY A O 1
ATOM 1480 N N . LEU A 1 199 ? -9.980 5.212 9.543 1.00 85.94 199 LEU A N 1
ATOM 1481 C CA . LEU A 1 199 ? -9.056 5.629 8.481 1.00 85.94 199 LEU A CA 1
ATOM 1482 C C . LEU A 1 199 ? -9.771 6.153 7.239 1.00 85.94 199 LEU A C 1
ATOM 1484 O O . LEU A 1 199 ? -9.207 6.988 6.528 1.00 85.94 199 LEU A O 1
ATOM 1488 N N . VAL A 1 200 ? -10.969 5.641 6.958 1.00 82.38 200 VAL A N 1
ATOM 1489 C CA . VAL A 1 200 ? -11.673 5.903 5.701 1.00 82.38 200 VAL A CA 1
ATOM 1490 C C . VAL A 1 200 ? -12.990 6.663 5.848 1.00 82.38 200 VAL A C 1
ATOM 1492 O O . VAL A 1 200 ? -13.567 7.045 4.838 1.00 82.38 200 VAL A O 1
ATOM 1495 N N . GLU A 1 201 ? -13.445 6.940 7.066 1.00 76.06 201 GLU A N 1
ATOM 1496 C CA . GLU A 1 201 ? -14.605 7.771 7.395 1.00 76.06 201 GLU A CA 1
ATOM 1497 C C . GLU A 1 201 ? -14.163 9.030 8.159 1.00 76.06 201 GLU A C 1
ATOM 1499 O O . GLU A 1 201 ? -13.120 9.067 8.811 1.00 76.06 201 GLU A O 1
ATOM 1504 N N . ASP A 1 202 ? -14.965 10.095 8.094 1.00 61.88 202 ASP A N 1
ATOM 1505 C CA . ASP A 1 202 ? -14.709 11.358 8.807 1.00 61.88 202 ASP A CA 1
ATOM 1506 C C . ASP A 1 202 ? -15.467 11.430 10.139 1.00 61.88 202 ASP A C 1
ATOM 1508 O O . ASP A 1 202 ? -16.153 12.405 10.449 1.00 61.88 202 ASP A O 1
ATOM 1512 N N . SER A 1 203 ? -15.373 10.357 10.925 1.00 52.47 203 SER A N 1
ATOM 1513 C CA . SER A 1 203 ? -15.961 10.268 12.265 1.00 52.47 203 SER A CA 1
ATOM 1514 C C . SER A 1 203 ? -14.988 10.682 13.379 1.00 52.47 203 SER A C 1
ATOM 1516 O O . SER A 1 203 ? -15.257 10.424 14.555 1.00 52.47 203 SER A O 1
ATOM 1518 N N . GLY A 1 204 ? -13.853 11.303 13.032 1.00 49.81 204 GLY A N 1
ATOM 1519 C CA . GLY A 1 204 ? -12.876 11.819 13.991 1.00 49.81 204 GLY A CA 1
ATOM 1520 C C . GLY A 1 204 ? -13.502 12.856 14.929 1.00 49.81 204 GLY A C 1
ATOM 1521 O O . GLY A 1 204 ? -14.276 13.718 14.507 1.00 49.81 204 GLY A O 1
ATOM 1522 N N . TRP A 1 205 ? -13.182 12.776 16.223 1.00 48.66 205 TRP A N 1
ATOM 1523 C CA . TRP A 1 205 ? -13.863 13.557 17.263 1.00 48.66 205 TRP A CA 1
ATOM 1524 C C . TRP A 1 205 ? -13.514 15.060 17.220 1.00 48.66 205 TRP A C 1
ATOM 1526 O O . TRP A 1 205 ? -14.247 15.863 17.797 1.00 48.66 205 TRP A O 1
ATOM 1536 N N . ASN A 1 206 ? -12.450 15.453 16.500 1.00 48.16 206 ASN A N 1
ATOM 1537 C CA . ASN A 1 206 ? -11.912 16.822 16.453 1.00 48.16 206 ASN A CA 1
ATOM 1538 C C . ASN A 1 206 ? -11.715 17.422 15.033 1.00 48.16 206 ASN A C 1
ATOM 1540 O O . ASN A 1 206 ? -10.858 18.288 14.868 1.00 48.16 206 ASN A O 1
ATOM 1544 N N . ASP A 1 207 ? -12.546 17.058 14.041 1.00 49.59 207 ASP A N 1
ATOM 1545 C CA . ASP A 1 207 ? -12.534 17.617 12.660 1.00 49.59 207 ASP A CA 1
ATOM 1546 C C . ASP A 1 207 ? -11.287 17.215 11.816 1.00 49.59 207 ASP A C 1
ATOM 1548 O O . ASP A 1 207 ? -10.279 16.749 12.342 1.00 49.59 207 ASP A O 1
ATOM 1552 N N . PRO A 1 208 ? -11.313 17.396 10.482 1.00 47.94 208 PRO A N 1
ATOM 1553 C CA . PRO A 1 208 ? -11.685 16.413 9.461 1.00 47.94 208 PRO A CA 1
ATOM 1554 C C . PRO A 1 208 ? -10.617 15.324 9.185 1.00 47.94 208 PRO A C 1
ATOM 1556 O O . PRO A 1 208 ? -10.307 15.010 8.022 1.00 47.94 208 PRO A O 1
ATOM 1559 N N . HIS A 1 209 ? -9.969 14.810 10.221 1.00 54.25 209 HIS A N 1
ATOM 1560 C CA . HIS A 1 209 ? -8.879 13.855 10.101 1.00 54.25 209 HIS A CA 1
ATOM 1561 C C . HIS A 1 209 ? -9.361 12.502 10.617 1.00 54.25 209 HIS A C 1
ATOM 1563 O O . HIS A 1 209 ? -9.989 12.431 11.671 1.00 54.25 209 HIS A O 1
ATOM 1569 N N . GLY A 1 210 ? -9.093 11.436 9.861 1.00 67.31 210 GLY A N 1
ATOM 1570 C CA . GLY A 1 210 ? -9.204 10.076 10.382 1.00 67.31 210 GLY A CA 1
ATOM 1571 C C . GLY A 1 210 ? -8.283 9.879 11.593 1.00 67.31 210 GLY A C 1
ATOM 1572 O O . GLY A 1 210 ? -7.850 10.834 12.233 1.00 67.31 210 GLY A O 1
ATOM 1573 N N . ILE A 1 211 ? -7.923 8.644 11.916 1.00 80.19 211 ILE A N 1
ATOM 1574 C CA . ILE A 1 211 ? -7.003 8.377 13.033 1.00 80.19 211 ILE A CA 1
ATOM 1575 C C . ILE A 1 211 ? -5.701 9.192 12.865 1.00 80.19 211 ILE A C 1
ATOM 1577 O O . ILE A 1 211 ? -4.953 8.989 11.905 1.00 80.19 211 ILE A O 1
ATOM 1581 N N . GLU A 1 212 ? -5.427 10.119 13.793 1.00 80.25 212 GLU A N 1
ATOM 1582 C CA . GLU A 1 212 ? -4.239 10.975 13.721 1.00 80.25 212 GLU A CA 1
ATOM 1583 C C . GLU A 1 212 ? -2.966 10.118 13.707 1.00 80.25 212 GLU A C 1
ATOM 1585 O O . GLU A 1 212 ? -2.870 9.082 14.368 1.00 80.25 212 GLU A O 1
ATOM 1590 N N . ASN A 1 213 ? -1.968 10.549 12.932 1.00 80.75 213 ASN A N 1
ATOM 1591 C CA . ASN A 1 213 ? -0.700 9.840 12.766 1.00 80.75 213 ASN A CA 1
ATOM 1592 C C . ASN A 1 213 ? -0.856 8.398 12.260 1.00 80.75 213 ASN A C 1
ATOM 1594 O O . ASN A 1 213 ? 0.090 7.613 12.395 1.00 80.75 213 ASN A O 1
ATOM 1598 N N . ALA A 1 214 ? -2.002 8.065 11.657 1.00 86.44 214 ALA A N 1
ATOM 1599 C CA . ALA A 1 214 ? -2.247 6.819 10.958 1.00 86.44 214 ALA A CA 1
ATOM 1600 C C . ALA A 1 214 ? -2.773 7.063 9.534 1.00 86.44 214 ALA A C 1
ATOM 1602 O O . ALA A 1 214 ? -3.397 8.080 9.241 1.00 86.44 214 ALA A O 1
ATOM 1603 N N . ARG A 1 215 ? -2.494 6.128 8.625 1.00 87.44 215 ARG A N 1
ATOM 1604 C CA . ARG A 1 215 ? -2.991 6.137 7.247 1.00 87.44 215 ARG A CA 1
ATOM 1605 C C . ARG A 1 215 ? -3.202 4.725 6.723 1.00 87.44 215 ARG A C 1
ATOM 1607 O O . ARG A 1 215 ? -2.597 3.768 7.210 1.00 87.44 215 ARG A O 1
ATOM 1614 N N . LEU A 1 216 ? -4.020 4.618 5.685 1.00 90.88 216 LEU A N 1
ATOM 1615 C CA . LEU A 1 216 ? -4.123 3.414 4.876 1.00 90.88 216 LEU A CA 1
ATOM 1616 C C . LEU A 1 216 ? -2.871 3.303 3.991 1.00 90.88 216 LEU A C 1
ATOM 1618 O O . LEU A 1 216 ? -2.569 4.213 3.225 1.00 90.88 216 LEU A O 1
ATOM 1622 N N . ALA A 1 217 ? -2.129 2.209 4.129 1.00 92.19 217 ALA A N 1
ATOM 1623 C CA . ALA A 1 217 ? -0.913 1.909 3.369 1.00 92.19 217 ALA A CA 1
ATOM 1624 C C . ALA A 1 217 ? -1.080 0.691 2.447 1.00 92.19 217 ALA A C 1
ATOM 1626 O O . ALA A 1 217 ? -0.124 0.253 1.814 1.00 92.19 217 ALA A O 1
ATOM 1627 N N . GLY A 1 218 ? -2.278 0.118 2.400 1.00 95.00 218 GLY A N 1
ATOM 1628 C CA . GLY A 1 218 ? -2.604 -1.031 1.575 1.00 95.00 218 GLY A CA 1
ATOM 1629 C C . GLY A 1 218 ? -4.097 -1.312 1.600 1.00 95.00 218 GLY A C 1
ATOM 1630 O O . GLY A 1 218 ? -4.707 -1.217 2.665 1.00 95.00 218 GLY A O 1
ATOM 1631 N N . LEU A 1 219 ? -4.683 -1.647 0.456 1.00 96.31 219 LEU A N 1
ATOM 1632 C CA . LEU A 1 219 ? -6.063 -2.099 0.344 1.00 96.31 219 LEU A CA 1
ATOM 1633 C C . LEU A 1 219 ? -6.228 -3.132 -0.776 1.00 96.31 219 LEU A C 1
ATOM 1635 O O . LEU A 1 219 ? -5.744 -2.938 -1.893 1.00 96.31 219 LEU A O 1
ATOM 1639 N N . THR A 1 220 ? -6.956 -4.203 -0.477 1.00 94.88 220 THR A N 1
ATOM 1640 C CA . THR A 1 220 ? -7.592 -5.105 -1.445 1.00 94.88 220 THR A CA 1
ATOM 1641 C C . THR 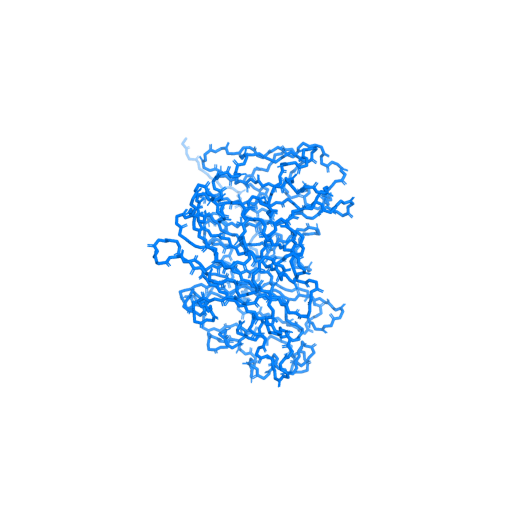A 1 220 ? -9.075 -5.243 -1.098 1.00 94.88 220 THR A C 1
ATOM 1643 O O . THR A 1 220 ? -9.588 -4.547 -0.229 1.00 94.88 220 THR A O 1
ATOM 1646 N N . ASP A 1 221 ? -9.775 -6.146 -1.770 1.00 91.25 221 ASP A N 1
ATOM 1647 C CA . ASP A 1 221 ? -11.137 -6.561 -1.437 1.00 91.25 221 ASP A CA 1
ATOM 1648 C C . ASP A 1 221 ? -11.265 -7.323 -0.110 1.00 91.25 221 ASP A C 1
ATOM 1650 O O . ASP A 1 221 ? -12.323 -7.287 0.508 1.00 91.25 221 ASP A O 1
ATOM 1654 N N . THR A 1 222 ? -10.203 -7.989 0.344 1.00 94.06 222 THR A N 1
ATOM 1655 C CA . THR A 1 222 ? -10.229 -8.857 1.537 1.00 94.06 222 THR A CA 1
ATOM 1656 C C . THR A 1 222 ? -9.182 -8.503 2.592 1.00 94.06 222 THR A C 1
ATOM 1658 O O . THR A 1 222 ? -8.974 -9.255 3.548 1.00 94.06 222 THR A O 1
ATOM 1661 N N . SER A 1 223 ? -8.443 -7.410 2.405 1.00 95.69 223 SER A N 1
ATOM 1662 C CA . SER A 1 223 ? -7.367 -7.016 3.311 1.00 95.69 223 SER A CA 1
ATOM 1663 C C . SER A 1 223 ? -7.108 -5.522 3.274 1.00 95.69 223 SER A C 1
ATOM 1665 O O . SER A 1 223 ? -7.336 -4.861 2.262 1.00 95.69 223 SER A O 1
ATOM 1667 N N . TYR A 1 224 ? -6.574 -4.994 4.367 1.00 96.44 224 TYR A N 1
ATOM 1668 C CA . TYR A 1 224 ? -6.072 -3.630 4.407 1.00 96.44 224 TYR A CA 1
ATOM 1669 C C . TYR A 1 224 ? -4.849 -3.537 5.312 1.00 96.44 224 TYR A C 1
ATOM 1671 O O . TYR A 1 224 ? -4.716 -4.275 6.288 1.00 96.44 224 TYR A O 1
ATOM 1679 N N . THR A 1 225 ? -3.950 -2.613 5.002 1.00 95.50 225 THR A N 1
ATOM 1680 C CA . THR A 1 225 ? -2.757 -2.347 5.801 1.00 95.50 225 THR A CA 1
ATOM 1681 C C . THR A 1 225 ? -2.831 -0.950 6.363 1.00 95.50 225 THR A C 1
ATOM 1683 O O . THR A 1 225 ? -3.004 0.020 5.628 1.00 95.50 225 THR A O 1
ATOM 1686 N N . ILE A 1 226 ? -2.648 -0.841 7.671 1.00 93.19 226 ILE A N 1
ATOM 1687 C CA . ILE A 1 226 ? -2.544 0.443 8.349 1.00 93.19 226 ILE A CA 1
ATOM 1688 C C . ILE A 1 226 ? -1.079 0.753 8.602 1.00 93.19 226 ILE A C 1
ATOM 1690 O O . ILE A 1 226 ? -0.287 -0.128 8.941 1.00 93.19 226 ILE A O 1
ATOM 1694 N N . GLU A 1 227 ? -0.733 2.021 8.484 1.00 90.50 227 GLU A N 1
ATOM 1695 C CA . GLU A 1 227 ? 0.545 2.576 8.889 1.00 90.50 227 GLU A CA 1
ATOM 1696 C C . GLU A 1 227 ? 0.294 3.614 9.978 1.00 90.50 227 GLU A C 1
ATOM 1698 O O . GLU A 1 227 ? -0.542 4.484 9.782 1.00 90.50 227 GLU A O 1
ATOM 1703 N N . PHE A 1 228 ? 0.989 3.542 11.113 1.00 87.56 228 PHE A N 1
ATOM 1704 C CA . PHE A 1 228 ? 0.833 4.496 12.214 1.00 87.56 228 PHE A CA 1
ATOM 1705 C C . PHE A 1 228 ? 2.156 4.862 12.884 1.00 87.56 228 PHE A C 1
ATOM 1707 O O . PHE A 1 228 ? 3.157 4.145 12.790 1.00 87.56 228 PHE A O 1
ATOM 1714 N N . GLY A 1 229 ? 2.166 6.018 13.548 1.00 75.62 229 GLY A N 1
ATOM 1715 C CA . GLY A 1 229 ? 3.380 6.640 14.074 1.00 75.62 229 GLY A CA 1
ATOM 1716 C C . GLY A 1 229 ? 4.239 7.295 12.987 1.00 75.62 229 GLY A C 1
ATOM 1717 O O . GLY A 1 229 ? 5.411 7.561 13.224 1.00 75.62 229 GLY A O 1
ATOM 1718 N N . ALA A 1 230 ? 3.678 7.568 11.801 1.00 58.81 230 ALA A N 1
ATOM 1719 C CA . ALA A 1 230 ? 4.412 8.083 10.639 1.00 58.81 230 ALA A CA 1
ATOM 1720 C C . ALA A 1 230 ? 5.076 9.460 10.864 1.00 58.81 230 ALA A C 1
ATOM 1722 O O . ALA A 1 230 ? 6.056 9.778 10.197 1.00 58.81 230 ALA A O 1
ATOM 1723 N N . ALA A 1 231 ? 4.585 10.256 11.821 1.00 52.16 231 ALA A N 1
ATOM 1724 C CA . ALA A 1 231 ? 5.195 11.530 12.217 1.00 52.16 231 ALA A CA 1
ATOM 1725 C C . ALA A 1 231 ? 6.397 11.373 13.175 1.00 52.16 231 ALA A C 1
ATOM 1727 O O . ALA A 1 231 ? 7.105 12.343 13.453 1.00 52.16 231 ALA A O 1
ATOM 1728 N N . GLY A 1 232 ? 6.618 10.170 13.714 1.00 57.62 232 GLY A N 1
ATOM 1729 C CA . GLY A 1 232 ? 7.731 9.848 14.603 1.00 57.62 232 GLY A CA 1
ATOM 1730 C C . GLY A 1 232 ? 8.953 9.307 13.851 1.00 57.62 232 GLY A C 1
ATOM 1731 O O . GLY A 1 232 ? 8.897 9.076 12.647 1.00 57.62 232 GLY A O 1
ATOM 1732 N N . PRO A 1 233 ? 10.078 9.048 14.547 1.00 63.38 233 PRO A N 1
ATOM 1733 C CA . PRO A 1 233 ? 11.242 8.431 13.914 1.00 63.38 233 PRO A CA 1
ATOM 1734 C C . PRO A 1 233 ? 10.904 7.043 13.351 1.00 63.38 233 PRO A C 1
ATOM 1736 O O . PRO A 1 233 ? 11.452 6.654 12.330 1.00 63.38 233 PRO A O 1
ATOM 1739 N N . THR A 1 234 ? 9.978 6.312 13.975 1.00 75.19 234 THR A N 1
ATOM 1740 C CA . THR A 1 234 ? 9.613 4.937 13.619 1.00 75.19 234 THR A CA 1
ATOM 1741 C C . THR A 1 234 ? 8.215 4.835 13.055 1.00 75.19 234 THR A C 1
ATOM 1743 O O . THR A 1 234 ? 7.296 5.435 13.602 1.00 75.19 234 THR A O 1
ATOM 1746 N N . THR A 1 235 ? 8.015 3.906 12.129 1.00 85.38 235 THR A N 1
ATOM 1747 C CA . THR A 1 235 ? 6.695 3.615 11.573 1.00 85.38 235 THR A CA 1
ATOM 1748 C C . THR A 1 235 ? 6.258 2.201 11.925 1.00 85.38 235 THR A C 1
ATOM 1750 O O . THR A 1 235 ? 7.036 1.248 11.836 1.00 85.38 235 THR A O 1
ATOM 1753 N N . LYS A 1 236 ? 5.004 2.043 12.327 1.00 88.69 236 LYS A N 1
ATOM 1754 C CA . LYS A 1 236 ? 4.399 0.749 12.627 1.00 88.69 236 LYS A CA 1
ATOM 1755 C C . LYS A 1 236 ? 3.395 0.400 11.549 1.00 88.69 236 LYS A C 1
ATOM 1757 O O . LYS A 1 236 ? 2.690 1.281 11.071 1.00 88.69 236 LYS A O 1
ATOM 1762 N N . ARG A 1 237 ? 3.339 -0.871 11.169 1.00 92.31 237 ARG A N 1
ATOM 1763 C CA . ARG A 1 237 ? 2.407 -1.358 10.158 1.00 92.31 237 ARG A CA 1
ATOM 1764 C C . ARG A 1 237 ? 1.733 -2.630 10.619 1.00 92.31 237 ARG A C 1
ATOM 1766 O O . ARG A 1 237 ? 2.388 -3.493 11.206 1.00 92.31 237 ARG A O 1
ATOM 1773 N N . ILE A 1 238 ? 0.440 -2.730 10.343 1.00 93.75 238 ILE A N 1
ATOM 1774 C CA . ILE A 1 238 ? -0.340 -3.947 10.550 1.00 93.75 238 ILE A CA 1
ATOM 1775 C C . ILE A 1 238 ? -1.138 -4.204 9.279 1.00 93.75 238 ILE A C 1
ATOM 1777 O O . ILE A 1 238 ? -1.922 -3.345 8.880 1.00 93.75 238 ILE A O 1
ATOM 1781 N N . THR A 1 239 ? -0.949 -5.370 8.671 1.00 94.62 239 THR A N 1
ATOM 1782 C CA . THR A 1 239 ? -1.825 -5.876 7.609 1.00 94.62 239 THR A CA 1
ATOM 1783 C C . THR A 1 239 ? -2.909 -6.741 8.238 1.00 94.62 239 THR A C 1
ATOM 1785 O O . THR A 1 239 ? -2.598 -7.673 8.974 1.00 94.62 239 THR A O 1
ATOM 1788 N N . PHE A 1 240 ? -4.172 -6.421 7.979 1.00 94.62 240 PHE A N 1
ATOM 1789 C CA . PHE A 1 240 ? -5.340 -7.169 8.428 1.00 94.62 240 PHE A CA 1
ATOM 1790 C C . PHE A 1 240 ? -5.852 -8.055 7.295 1.00 94.62 240 PHE A C 1
ATOM 1792 O O . PHE A 1 240 ? -6.117 -7.564 6.198 1.00 94.62 240 PHE A O 1
ATOM 1799 N N . THR A 1 241 ? -6.006 -9.348 7.574 1.00 93.50 241 THR A N 1
ATOM 1800 C CA . THR A 1 241 ? -6.446 -10.384 6.633 1.00 93.50 241 THR A CA 1
ATOM 1801 C C . THR A 1 241 ? -7.545 -11.267 7.236 1.00 93.50 241 THR A C 1
ATOM 1803 O O . THR A 1 241 ? -7.739 -11.326 8.459 1.00 93.50 241 THR A O 1
ATOM 1806 N N . GLY A 1 242 ? -8.275 -11.969 6.366 1.00 92.31 242 GLY A N 1
ATOM 1807 C CA . GLY A 1 242 ? -9.367 -12.888 6.714 1.00 92.31 242 GLY A CA 1
ATOM 1808 C C . GLY A 1 242 ? -10.736 -12.210 6.843 1.00 92.31 242 GLY A C 1
ATOM 1809 O O . GLY A 1 242 ? -10.915 -11.062 6.415 1.00 92.31 242 GLY A O 1
ATOM 1810 N N . SER A 1 243 ? -11.712 -12.913 7.427 1.00 92.62 243 SER A N 1
ATOM 1811 C CA . SER A 1 243 ? -13.109 -12.468 7.447 1.00 92.62 243 SER A CA 1
ATOM 1812 C C . SER A 1 243 ? -13.294 -11.093 8.084 1.00 92.62 243 SER A C 1
ATOM 1814 O O . SER A 1 243 ? -14.008 -10.271 7.535 1.00 92.62 243 SER A O 1
ATOM 1816 N N . CYS A 1 244 ? -12.600 -10.780 9.180 1.00 92.06 244 CYS A N 1
ATOM 1817 C CA . CYS A 1 244 ? -12.804 -9.502 9.871 1.00 92.06 244 CYS A CA 1
ATOM 1818 C C . CYS A 1 244 ? -12.321 -8.302 9.057 1.00 92.06 244 CYS A C 1
ATOM 1820 O O . CYS A 1 244 ? -12.866 -7.212 9.199 1.00 92.06 244 CYS A O 1
ATOM 1822 N N . ALA A 1 245 ? -11.285 -8.486 8.235 1.00 93.50 245 ALA A N 1
ATOM 1823 C CA . ALA A 1 245 ? -10.822 -7.435 7.338 1.00 93.50 245 ALA A CA 1
ATOM 1824 C C . ALA A 1 245 ? -11.813 -7.231 6.187 1.00 93.50 245 ALA A C 1
ATOM 1826 O O . ALA A 1 245 ? -12.116 -6.097 5.835 1.00 93.50 245 ALA A O 1
ATOM 1827 N N . THR A 1 246 ? -12.356 -8.330 5.661 1.00 94.12 246 THR A N 1
ATOM 1828 C CA . THR A 1 246 ? -13.400 -8.304 4.627 1.00 94.12 246 THR A CA 1
ATOM 1829 C C . THR A 1 246 ? -14.668 -7.624 5.153 1.00 94.12 246 THR A C 1
ATOM 1831 O O . THR A 1 246 ? -15.133 -6.657 4.559 1.00 94.12 246 THR A O 1
ATOM 1834 N N . ASP A 1 247 ? -15.157 -8.038 6.326 1.00 92.94 247 ASP A N 1
ATOM 1835 C CA . ASP A 1 247 ? -16.324 -7.453 6.995 1.00 92.94 247 ASP A CA 1
ATOM 1836 C C . ASP A 1 247 ? -16.120 -5.956 7.275 1.00 92.94 247 ASP A C 1
ATOM 1838 O O . ASP A 1 247 ? -17.038 -5.161 7.086 1.00 92.94 247 ASP A O 1
ATOM 1842 N N . ALA A 1 248 ? -14.913 -5.554 7.696 1.00 92.56 248 ALA A N 1
ATOM 1843 C CA . ALA A 1 248 ? -14.576 -4.152 7.929 1.00 92.56 248 ALA A CA 1
ATOM 1844 C C . ALA A 1 248 ? -14.693 -3.310 6.652 1.00 92.56 248 ALA A C 1
ATOM 1846 O O . ALA A 1 248 ? -15.241 -2.211 6.699 1.00 92.56 248 ALA A O 1
ATOM 1847 N N . ILE A 1 249 ? -14.203 -3.831 5.522 1.00 93.06 249 ILE A N 1
ATOM 1848 C CA . ILE A 1 249 ? -14.281 -3.165 4.218 1.00 93.06 249 ILE A CA 1
ATOM 1849 C C . ILE A 1 249 ? -15.737 -3.043 3.763 1.00 93.06 249 ILE A C 1
ATOM 1851 O O . ILE A 1 249 ? -16.166 -1.963 3.361 1.00 93.06 249 ILE A O 1
ATOM 1855 N N . GLU A 1 250 ? -16.509 -4.125 3.865 1.00 90.81 250 GLU A N 1
ATOM 1856 C CA . GLU A 1 250 ? -17.921 -4.147 3.475 1.00 90.81 250 GLU A CA 1
ATOM 1857 C C . GLU A 1 250 ? -18.795 -3.235 4.350 1.00 90.81 250 GLU A C 1
ATOM 1859 O O . GLU A 1 250 ? -19.733 -2.619 3.846 1.00 90.81 250 GLU A O 1
ATOM 1864 N N . ALA A 1 251 ? -18.493 -3.117 5.647 1.00 88.44 251 ALA A N 1
ATOM 1865 C CA . ALA A 1 251 ? -19.289 -2.335 6.593 1.00 88.44 251 ALA A CA 1
ATOM 1866 C C . ALA A 1 251 ? -19.293 -0.827 6.297 1.00 88.44 251 ALA A C 1
ATOM 1868 O O . ALA A 1 251 ? -20.291 -0.158 6.571 1.00 88.44 251 ALA A O 1
ATOM 1869 N N . VAL A 1 252 ? -18.200 -0.305 5.737 1.00 84.25 252 VAL A N 1
ATOM 1870 C CA . VAL A 1 252 ? -18.024 1.129 5.441 1.00 84.25 252 VAL A CA 1
ATOM 1871 C C . VAL A 1 252 ? -18.132 1.444 3.949 1.00 84.25 252 VAL A C 1
ATOM 1873 O O . VAL A 1 252 ? -17.972 2.591 3.531 1.00 84.25 252 VAL A O 1
ATOM 1876 N N . ASP A 1 253 ? -18.395 0.435 3.116 1.00 83.25 253 ASP A N 1
ATOM 1877 C CA . ASP A 1 253 ? -18.605 0.631 1.689 1.00 83.25 253 ASP A CA 1
ATOM 1878 C C . ASP A 1 253 ? -19.937 1.343 1.433 1.00 83.25 253 ASP A C 1
ATOM 1880 O O . ASP A 1 253 ? -21.025 0.766 1.483 1.00 83.25 253 ASP A O 1
ATOM 1884 N N . LEU A 1 254 ? -19.848 2.629 1.108 1.00 72.62 254 LEU A N 1
ATOM 1885 C CA . LEU A 1 254 ? -21.018 3.448 0.812 1.00 72.62 254 LEU A CA 1
ATOM 1886 C C . LEU A 1 254 ? -21.609 3.164 -0.578 1.00 72.62 254 LEU A C 1
ATOM 1888 O O . LEU A 1 254 ? -22.678 3.686 -0.907 1.00 72.62 254 LEU A O 1
ATOM 1892 N N . GLY A 1 255 ? -20.900 2.421 -1.438 1.00 73.56 255 GLY A N 1
ATOM 1893 C CA . GLY A 1 255 ? -21.243 2.195 -2.846 1.00 73.56 255 GLY A CA 1
ATOM 1894 C C . GLY A 1 255 ? -21.247 3.465 -3.715 1.00 73.56 255 GLY A C 1
ATOM 1895 O O . GLY A 1 255 ? -21.509 3.403 -4.919 1.00 73.56 255 GLY A O 1
ATOM 1896 N N . LEU A 1 256 ? -20.979 4.632 -3.119 1.00 73.81 256 LEU A N 1
ATOM 1897 C CA . LEU A 1 256 ? -20.923 5.940 -3.760 1.00 73.81 256 LEU A CA 1
ATOM 1898 C C . LEU A 1 256 ? -19.991 6.876 -2.986 1.00 73.81 256 LEU A C 1
ATOM 1900 O O . LEU A 1 256 ? -19.947 6.846 -1.759 1.00 73.81 256 LEU A O 1
ATOM 1904 N N . ILE A 1 257 ? -19.304 7.760 -3.714 1.00 71.25 257 ILE A N 1
ATOM 1905 C CA . ILE A 1 257 ? -18.488 8.828 -3.126 1.00 71.25 257 ILE A CA 1
ATOM 1906 C C . ILE A 1 257 ? -19.055 10.191 -3.486 1.00 71.25 257 ILE A C 1
ATOM 1908 O O . ILE A 1 257 ? -19.141 10.533 -4.661 1.00 71.25 257 ILE A O 1
ATOM 1912 N N . ASN A 1 258 ? -19.387 10.985 -2.474 1.00 70.50 258 ASN A N 1
ATOM 1913 C CA . ASN A 1 258 ? -19.842 12.363 -2.595 1.00 70.50 258 ASN A CA 1
ATOM 1914 C C . ASN A 1 258 ? -18.783 13.318 -2.029 1.00 70.50 258 ASN A C 1
ATOM 1916 O O . ASN A 1 258 ? -18.667 13.468 -0.823 1.00 70.50 258 ASN A O 1
ATOM 1920 N N . ASN A 1 259 ? -18.063 14.041 -2.886 1.00 63.34 259 ASN A N 1
ATOM 1921 C CA . ASN A 1 259 ? -16.984 14.941 -2.454 1.00 63.34 259 ASN A CA 1
ATOM 1922 C C . ASN A 1 259 ? -17.475 16.171 -1.676 1.00 63.34 259 ASN A C 1
ATOM 1924 O O . ASN A 1 259 ? -16.667 16.865 -1.063 1.00 63.34 259 ASN A O 1
ATOM 1928 N N . GLY A 1 260 ? -18.775 16.476 -1.727 1.00 61.47 260 GLY A N 1
ATOM 1929 C CA . GLY A 1 260 ? -19.393 17.480 -0.861 1.00 61.47 260 GLY A CA 1
ATOM 1930 C C . GLY A 1 260 ? -19.755 16.952 0.530 1.00 61.47 260 GLY A C 1
ATOM 1931 O O . GLY A 1 260 ? -20.043 17.754 1.416 1.00 61.47 260 GLY A O 1
ATOM 1932 N N . ASP A 1 261 ? -19.759 15.632 0.719 1.00 68.62 261 ASP A N 1
ATOM 1933 C CA . ASP A 1 261 ? -19.986 14.982 2.002 1.00 68.62 261 ASP A CA 1
ATOM 1934 C C . ASP A 1 261 ? -18.655 14.490 2.561 1.00 68.62 261 ASP A C 1
ATOM 1936 O O . ASP A 1 261 ? -18.042 13.549 2.059 1.00 68.62 261 ASP A O 1
ATOM 1940 N N . LYS A 1 262 ? -18.215 15.134 3.637 1.00 65.56 262 LYS A N 1
ATOM 1941 C CA . LYS A 1 262 ? -16.950 14.811 4.289 1.00 65.56 262 LYS A CA 1
ATOM 1942 C C . LYS A 1 262 ? -16.899 13.376 4.821 1.00 65.56 262 LYS A C 1
ATOM 1944 O O . LYS A 1 262 ? -15.804 12.840 4.932 1.00 65.56 262 LYS A O 1
ATOM 1949 N N . ASN A 1 263 ? -18.053 12.750 5.066 1.00 68.38 263 ASN A N 1
ATOM 1950 C CA . ASN A 1 263 ? -18.156 11.363 5.520 1.00 68.38 263 ASN A CA 1
ATOM 1951 C C . ASN A 1 263 ? -18.079 10.352 4.367 1.00 68.38 263 ASN A C 1
ATOM 1953 O O . ASN A 1 263 ? -17.958 9.156 4.605 1.00 68.38 263 ASN A O 1
ATOM 1957 N N . SER A 1 264 ? -18.147 10.808 3.114 1.00 70.94 264 SER A N 1
ATOM 1958 C CA . SER A 1 264 ? -18.144 9.949 1.935 1.00 70.94 264 SER A CA 1
ATOM 1959 C C . SER A 1 264 ? -16.739 9.862 1.341 1.00 70.94 264 SER A C 1
ATOM 1961 O O . SER A 1 264 ? -16.398 10.522 0.356 1.00 70.94 264 SER A O 1
ATOM 1963 N N . ARG A 1 265 ? -15.891 9.078 2.011 1.00 77.00 265 ARG A N 1
ATOM 1964 C CA . ARG A 1 265 ? -14.453 8.969 1.722 1.00 77.00 265 ARG A CA 1
ATOM 1965 C C . ARG A 1 265 ? -14.016 7.585 1.253 1.00 77.00 265 ARG A C 1
ATOM 1967 O O . ARG A 1 265 ? -12.902 7.478 0.754 1.00 77.00 265 ARG A O 1
ATOM 1974 N N . PHE A 1 266 ? -14.879 6.572 1.315 1.00 86.81 266 PHE A N 1
ATOM 1975 C CA . PHE A 1 266 ? -14.606 5.251 0.756 1.00 86.81 266 PHE A CA 1
ATOM 1976 C C . PHE A 1 266 ? -15.787 4.687 -0.025 1.00 86.81 266 PHE A C 1
ATOM 1978 O O . PHE A 1 266 ? -16.945 4.893 0.337 1.00 86.81 266 PHE A O 1
ATOM 1985 N N . ALA A 1 267 ? -15.473 3.987 -1.113 1.00 86.88 267 ALA A N 1
ATOM 1986 C CA . ALA A 1 267 ? -16.419 3.136 -1.815 1.00 86.88 267 ALA A CA 1
ATOM 1987 C C . ALA A 1 267 ? -15.698 2.049 -2.611 1.00 86.88 267 ALA A C 1
ATOM 1989 O O . ALA A 1 267 ? -14.600 2.263 -3.144 1.00 86.88 267 ALA A O 1
ATOM 1990 N N . THR A 1 268 ? -16.393 0.930 -2.785 1.00 88.88 268 THR A N 1
ATOM 1991 C CA . THR A 1 268 ? -16.058 -0.076 -3.785 1.00 88.88 268 THR A CA 1
ATOM 1992 C C . THR A 1 268 ? -16.844 0.176 -5.067 1.00 88.88 268 THR A C 1
ATOM 1994 O O . THR A 1 268 ? -18.073 0.258 -5.079 1.00 88.88 268 THR A O 1
ATOM 1997 N N . PHE A 1 269 ? -16.137 0.235 -6.190 1.00 87.69 269 PHE A N 1
ATOM 1998 C CA . PHE A 1 269 ? -16.721 0.244 -7.523 1.00 87.69 269 PHE A CA 1
ATOM 1999 C C . PHE A 1 269 ? -16.585 -1.132 -8.149 1.00 87.69 269 PHE A C 1
ATOM 2001 O O . PHE A 1 269 ? -15.535 -1.494 -8.673 1.00 87.69 269 PHE A O 1
ATOM 2008 N N . ASP A 1 270 ? -17.683 -1.880 -8.097 1.00 88.50 270 ASP A N 1
ATOM 2009 C CA . ASP A 1 270 ? -17.844 -3.132 -8.821 1.00 88.50 270 ASP A CA 1
ATOM 2010 C C . ASP A 1 270 ? -18.579 -2.883 -10.148 1.00 88.50 270 ASP A C 1
ATOM 2012 O O . ASP A 1 270 ? -19.781 -2.574 -10.188 1.00 88.50 270 ASP A O 1
ATOM 2016 N N . PHE A 1 271 ? -17.840 -3.003 -11.252 1.00 85.81 271 PHE A N 1
ATOM 2017 C CA . PHE A 1 271 ? -18.383 -2.814 -12.596 1.00 85.81 271 PHE A CA 1
ATOM 2018 C C . PHE A 1 271 ? -19.308 -3.950 -13.059 1.00 85.81 271 PHE A C 1
ATOM 2020 O O . PHE A 1 271 ? -20.106 -3.727 -13.974 1.00 85.81 271 PHE A O 1
ATOM 2027 N N . ASP A 1 272 ? -19.283 -5.120 -12.415 1.00 82.88 272 ASP A N 1
ATOM 2028 C CA . ASP A 1 272 ? -20.137 -6.259 -12.771 1.00 82.88 272 ASP A CA 1
ATOM 2029 C C . ASP A 1 272 ? -21.544 -6.120 -12.169 1.00 82.88 272 ASP A C 1
ATOM 2031 O O . ASP A 1 272 ? -22.540 -6.536 -12.771 1.00 82.88 272 ASP A O 1
ATOM 2035 N N . ILE A 1 273 ? -21.653 -5.458 -11.013 1.00 76.31 273 ILE A N 1
ATOM 2036 C CA . ILE A 1 273 ? -22.913 -5.281 -10.265 1.00 76.31 273 ILE A CA 1
ATOM 2037 C C . ILE A 1 273 ? -23.556 -3.896 -10.534 1.00 76.31 273 ILE A C 1
ATOM 2039 O O . ILE A 1 273 ? -24.680 -3.620 -10.113 1.00 76.31 273 ILE A O 1
ATOM 2043 N N . LYS A 1 274 ? -22.911 -3.063 -11.368 1.00 57.12 274 LYS A N 1
ATOM 2044 C CA . LYS A 1 274 ? -23.303 -1.691 -11.760 1.00 57.12 274 LYS A CA 1
ATOM 2045 C C . LYS A 1 274 ? -23.220 -0.661 -10.630 1.00 57.12 274 LYS A C 1
ATOM 2047 O O . LYS A 1 274 ? -24.174 0.092 -10.410 1.00 57.12 274 LYS A O 1
ATOM 2052 N N . ALA A 1 275 ? -22.063 -0.538 -9.989 1.00 56.72 275 ALA A N 1
ATOM 2053 C CA . ALA A 1 275 ? -21.771 0.675 -9.235 1.00 56.72 275 ALA A CA 1
ATOM 2054 C C . ALA A 1 275 ? -21.626 1.859 -10.215 1.00 56.72 275 ALA A C 1
ATOM 2056 O O . ALA A 1 275 ? -20.793 1.841 -11.121 1.00 56.72 275 ALA A O 1
ATOM 2057 N N . LYS A 1 276 ? -22.474 2.886 -10.079 1.00 54.00 276 LYS A N 1
ATOM 2058 C CA . LYS A 1 276 ? -22.219 4.193 -10.694 1.00 54.00 276 LYS A CA 1
ATOM 2059 C C . LYS A 1 276 ? -21.474 5.022 -9.671 1.00 54.00 276 LYS A C 1
ATOM 2061 O O . LYS A 1 276 ? -22.043 5.380 -8.643 1.00 54.00 276 LYS A O 1
ATOM 2066 N N . TRP A 1 277 ? -20.239 5.379 -9.978 1.00 61.22 277 TRP A N 1
ATOM 2067 C CA . TRP A 1 277 ? -19.593 6.456 -9.255 1.00 61.22 277 TRP A CA 1
ATOM 2068 C C . TRP A 1 277 ? -20.331 7.756 -9.550 1.00 61.22 277 TRP A C 1
ATOM 2070 O O . TRP A 1 277 ? -20.724 8.018 -10.685 1.00 61.22 277 TRP A O 1
ATOM 2080 N N . THR A 1 278 ? -20.567 8.587 -8.544 1.00 57.78 278 THR A N 1
ATOM 2081 C CA . THR A 1 278 ? -21.030 9.951 -8.792 1.00 57.78 278 THR A CA 1
ATOM 2082 C C . THR A 1 278 ? -20.257 10.919 -7.940 1.00 57.78 278 THR A C 1
ATOM 2084 O O . THR A 1 278 ? -20.650 11.232 -6.828 1.00 57.78 278 THR A O 1
ATOM 2087 N N . MET A 1 279 ? -19.195 11.449 -8.532 1.00 58.75 279 MET A N 1
ATOM 2088 C CA . MET A 1 279 ? -18.420 12.557 -8.006 1.00 58.75 279 MET A CA 1
ATOM 2089 C C . MET A 1 279 ? -19.262 13.846 -7.940 1.00 58.75 279 MET A C 1
ATOM 2091 O O . MET A 1 279 ? -19.251 14.689 -8.838 1.00 58.75 279 MET A O 1
ATOM 2095 N N . LEU A 1 280 ? -20.040 14.014 -6.874 1.00 53.56 280 LEU A N 1
ATOM 2096 C CA . LEU A 1 280 ? -20.802 15.240 -6.635 1.00 53.56 280 LEU A CA 1
ATOM 2097 C C . LEU A 1 280 ? -19.895 16.314 -6.008 1.00 53.56 280 LEU A C 1
ATOM 2099 O O . LEU A 1 280 ? -19.228 16.067 -5.011 1.00 53.56 280 LEU A O 1
ATOM 2103 N N . GLY A 1 281 ? -19.876 17.525 -6.585 1.00 53.00 281 GLY A N 1
ATOM 2104 C CA . GLY A 1 281 ? -19.219 18.706 -5.987 1.00 53.00 281 GLY A CA 1
ATOM 2105 C C . GLY A 1 281 ? -17.742 18.945 -6.353 1.00 53.00 281 GLY A C 1
ATOM 2106 O O . GLY A 1 281 ? -17.073 19.761 -5.726 1.00 53.00 281 GLY A O 1
ATOM 2107 N N . THR A 1 282 ? -17.224 18.285 -7.388 1.00 50.16 282 THR A N 1
ATOM 2108 C CA . THR A 1 282 ? -15.781 18.040 -7.600 1.00 50.16 282 THR A CA 1
ATOM 2109 C C . THR A 1 282 ? -14.934 19.119 -8.238 1.00 50.16 282 THR A C 1
ATOM 2111 O O . THR A 1 282 ? -13.715 18.988 -8.255 1.00 50.16 282 THR A O 1
ATOM 2114 N N . GLY A 1 283 ? -15.517 20.229 -8.685 1.00 49.78 283 GLY A N 1
ATOM 2115 C CA . GLY A 1 283 ? -14.740 21.289 -9.337 1.00 49.78 283 GLY A CA 1
ATOM 2116 C C . GLY A 1 283 ? -13.694 21.989 -8.452 1.00 49.78 283 GLY A C 1
ATOM 2117 O O . GLY A 1 283 ? -13.108 22.960 -8.913 1.00 49.78 283 GLY A O 1
ATOM 2118 N N . ARG A 1 284 ? -13.501 21.585 -7.185 1.00 55.16 284 ARG A N 1
ATOM 2119 C CA . ARG A 1 284 ? -12.576 22.234 -6.235 1.00 55.16 284 ARG A CA 1
ATOM 2120 C C . ARG A 1 284 ? -11.584 21.304 -5.521 1.00 55.16 284 ARG A C 1
ATOM 2122 O O . ARG A 1 284 ? -10.717 21.829 -4.824 1.00 55.16 284 ARG A O 1
ATOM 2129 N N . TYR A 1 285 ? -11.695 19.979 -5.669 1.00 63.34 285 TYR A N 1
ATOM 2130 C CA . TYR A 1 285 ? -11.027 19.024 -4.762 1.00 63.34 285 TYR A CA 1
ATOM 2131 C C . TYR A 1 285 ? -10.202 17.924 -5.443 1.00 63.34 285 TYR A C 1
ATOM 2133 O O . TYR A 1 285 ? -9.598 17.126 -4.745 1.00 63.34 285 TYR A O 1
ATOM 2141 N N . VAL A 1 286 ? -10.154 17.856 -6.772 1.00 72.94 286 VAL A N 1
ATOM 2142 C CA . VAL A 1 286 ? -9.312 16.896 -7.512 1.00 72.94 286 VAL A CA 1
ATOM 2143 C C . VAL A 1 286 ? -8.701 17.576 -8.733 1.00 72.94 286 VAL A C 1
ATOM 2145 O O . VAL A 1 286 ? -9.187 18.629 -9.152 1.00 72.94 286 VAL A O 1
ATOM 2148 N N . THR A 1 287 ? -7.627 17.010 -9.275 1.00 78.06 287 THR A N 1
ATOM 2149 C CA . THR A 1 287 ? -6.901 17.583 -10.415 1.00 78.06 287 THR A CA 1
ATOM 2150 C C . THR A 1 287 ? -7.688 17.436 -11.722 1.00 78.06 287 THR A C 1
ATOM 2152 O O . THR A 1 287 ? -8.481 16.506 -11.893 1.00 78.06 287 THR A O 1
ATOM 2155 N N . ASP A 1 288 ? -7.474 18.357 -12.667 1.00 82.38 288 ASP A N 1
ATOM 2156 C CA . ASP A 1 288 ? -8.116 18.302 -13.990 1.00 82.38 288 ASP A CA 1
ATOM 2157 C C . ASP A 1 288 ? -7.710 17.037 -14.765 1.00 82.38 288 ASP A C 1
ATOM 2159 O O . ASP A 1 288 ? -8.520 16.477 -15.504 1.00 82.38 288 ASP A O 1
ATOM 2163 N N . GLU A 1 289 ? -6.479 16.561 -14.557 1.00 84.81 289 GLU A N 1
ATOM 2164 C CA . GLU A 1 289 ? -5.972 15.303 -15.112 1.00 84.81 289 GLU A CA 1
ATOM 2165 C C . GLU A 1 289 ? -6.788 14.104 -14.615 1.00 84.81 289 GLU A C 1
ATOM 2167 O O . GLU A 1 289 ? -7.277 13.313 -15.424 1.00 84.81 289 GLU A O 1
ATOM 2172 N N . PHE A 1 290 ? -7.022 14.008 -13.300 1.00 85.44 290 PHE A N 1
ATOM 2173 C CA . PHE A 1 290 ? -7.869 12.958 -12.742 1.00 85.44 290 PHE A CA 1
ATOM 2174 C C . PHE A 1 290 ? -9.290 13.024 -13.309 1.00 85.44 290 PHE A C 1
ATOM 2176 O O . PHE A 1 290 ? -9.821 12.004 -13.740 1.00 85.44 290 PHE A O 1
ATOM 2183 N N . ILE A 1 291 ? -9.896 14.215 -13.382 1.00 83.56 291 ILE A N 1
ATOM 2184 C CA . ILE A 1 291 ? -11.245 14.393 -13.949 1.00 83.56 291 ILE A CA 1
ATOM 2185 C C . ILE A 1 291 ? -11.299 13.963 -15.421 1.00 83.56 291 ILE A C 1
ATOM 2187 O O . ILE A 1 291 ? -12.311 13.410 -15.859 1.00 83.56 291 ILE A O 1
ATOM 2191 N N . ALA A 1 292 ? -10.244 14.223 -16.195 1.00 84.56 292 ALA A N 1
ATOM 2192 C CA . ALA A 1 292 ? -10.179 13.845 -17.602 1.00 84.56 292 ALA A CA 1
ATOM 2193 C C . ALA A 1 292 ? -10.141 12.321 -17.802 1.00 84.56 292 ALA A C 1
ATOM 2195 O O . ALA A 1 292 ? -10.732 11.828 -18.762 1.00 84.56 292 ALA A O 1
ATOM 2196 N N . LEU A 1 293 ? -9.486 11.588 -16.895 1.00 86.06 293 LEU A N 1
ATOM 2197 C CA . LEU A 1 293 ? -9.378 10.126 -16.933 1.00 86.06 293 LEU A CA 1
ATOM 2198 C C . LEU A 1 293 ? -10.600 9.442 -16.314 1.00 86.06 293 LEU A C 1
ATOM 2200 O O . LEU A 1 293 ? -11.261 8.629 -16.953 1.00 86.06 293 LEU A O 1
ATOM 2204 N N . ALA A 1 294 ? -10.916 9.799 -15.072 1.00 80.75 294 ALA A N 1
ATOM 2205 C CA . ALA A 1 294 ? -11.970 9.186 -14.275 1.00 80.75 294 ALA A CA 1
ATOM 2206 C C . ALA A 1 294 ? -13.377 9.641 -14.690 1.00 80.75 294 ALA A C 1
ATOM 2208 O O . ALA A 1 294 ? -14.358 8.956 -14.418 1.00 80.75 294 ALA A O 1
ATOM 2209 N N . GLY A 1 295 ? -13.493 10.793 -15.353 1.00 77.44 295 GLY A N 1
ATOM 2210 C CA . GLY A 1 295 ? -14.762 11.451 -15.637 1.00 77.44 295 GLY A CA 1
ATOM 2211 C C . GLY A 1 295 ? -15.210 12.365 -14.492 1.00 77.44 295 GLY A C 1
ATOM 2212 O O . GLY A 1 295 ? -14.862 12.196 -13.331 1.00 77.44 295 GLY A O 1
ATOM 2213 N N . LYS A 1 296 ? -16.019 13.382 -14.808 1.00 72.00 296 LYS A N 1
ATOM 2214 C CA . LYS A 1 296 ? -16.453 14.376 -13.807 1.00 72.00 296 LYS A CA 1
ATOM 2215 C C . LYS A 1 296 ? -17.573 13.890 -12.886 1.00 72.00 296 LYS A C 1
ATOM 2217 O O . LYS A 1 296 ? -17.633 14.295 -11.733 1.00 72.00 296 LYS A O 1
ATOM 2222 N N . ASN A 1 297 ? -18.496 13.098 -13.431 1.00 71.00 297 ASN A N 1
ATOM 2223 C CA . ASN A 1 297 ? -19.749 12.730 -12.761 1.00 71.00 297 ASN A CA 1
ATOM 2224 C C . ASN A 1 297 ? -19.983 11.220 -12.703 1.00 71.00 297 ASN A C 1
ATOM 2226 O O . ASN A 1 297 ? -20.884 10.801 -11.992 1.00 71.00 297 ASN A O 1
ATOM 2230 N N . ASN A 1 298 ? -19.275 10.426 -13.506 1.00 75.25 298 ASN A N 1
ATOM 2231 C CA . ASN A 1 298 ? -19.378 8.973 -13.510 1.00 75.25 298 ASN A CA 1
ATOM 2232 C C . ASN A 1 298 ? -18.136 8.388 -14.176 1.00 75.25 298 ASN A C 1
ATOM 2234 O O . ASN A 1 298 ? -17.760 8.852 -15.253 1.00 75.25 298 ASN A O 1
ATOM 2238 N N . MET A 1 299 ? -17.552 7.385 -13.530 1.00 83.44 299 MET A N 1
ATOM 2239 C CA . MET A 1 299 ? -16.413 6.634 -14.018 1.00 83.44 299 MET A CA 1
ATOM 2240 C C . MET A 1 299 ? -17.016 5.405 -14.652 1.00 83.44 299 MET A C 1
ATOM 2242 O O . MET A 1 299 ? -17.666 4.602 -13.984 1.00 83.44 299 MET A O 1
ATOM 2246 N N . ASP A 1 300 ? -16.891 5.316 -15.967 1.00 86.31 300 ASP A N 1
ATOM 2247 C CA . ASP A 1 300 ? -17.185 4.081 -16.664 1.00 86.31 300 ASP A CA 1
ATOM 2248 C C . ASP A 1 300 ? -15.941 3.186 -16.682 1.00 86.31 300 ASP A C 1
ATOM 2250 O O . ASP A 1 300 ? -14.854 3.573 -16.243 1.00 86.31 300 ASP A O 1
ATOM 2254 N N . LEU A 1 301 ? -16.110 1.968 -17.192 1.00 87.88 301 LEU A N 1
ATOM 2255 C CA . LEU A 1 301 ? -15.018 1.008 -17.283 1.00 87.88 301 LEU A CA 1
ATOM 2256 C C . LEU A 1 301 ? -13.825 1.576 -18.069 1.00 87.88 301 LEU A C 1
ATOM 2258 O O . LEU A 1 301 ? -12.683 1.366 -17.680 1.00 87.88 301 LEU A O 1
ATOM 2262 N N . ASN A 1 302 ? -14.071 2.321 -19.151 1.00 89.38 302 ASN A N 1
ATOM 2263 C CA . ASN A 1 302 ? -12.992 2.880 -19.965 1.00 89.38 302 ASN A CA 1
ATOM 2264 C C . ASN A 1 302 ? -12.191 3.928 -19.187 1.00 89.38 302 ASN A C 1
ATOM 2266 O O . ASN A 1 302 ? -10.967 3.936 -19.278 1.00 89.38 302 ASN A O 1
ATOM 2270 N N . GLY A 1 303 ? -12.864 4.782 -18.411 1.00 89.38 303 GLY A N 1
ATOM 2271 C CA . GLY A 1 303 ? -12.216 5.756 -17.538 1.00 89.38 303 GLY A CA 1
ATOM 2272 C C . GLY A 1 303 ? -11.404 5.096 -16.424 1.00 89.38 303 GLY A C 1
ATOM 2273 O O . GLY A 1 303 ? -10.267 5.491 -16.179 1.00 89.38 303 GLY A O 1
ATOM 2274 N N . ALA A 1 304 ? -11.932 4.034 -15.808 1.00 90.56 304 ALA A N 1
ATOM 2275 C CA . ALA A 1 304 ? -11.205 3.254 -14.805 1.00 90.56 304 ALA A CA 1
ATOM 2276 C C . ALA A 1 304 ? -9.942 2.592 -15.383 1.00 90.56 304 ALA A C 1
ATOM 2278 O O . ALA A 1 304 ? -8.878 2.644 -14.769 1.00 90.56 304 ALA A O 1
ATOM 2279 N N . VAL A 1 305 ? -10.035 2.022 -16.589 1.00 91.19 305 VAL A N 1
ATOM 2280 C CA . VAL A 1 305 ? -8.887 1.431 -17.296 1.00 91.19 305 VAL A CA 1
ATOM 2281 C C . VAL A 1 305 ? -7.875 2.499 -17.710 1.00 91.19 305 VAL A C 1
ATOM 2283 O O . VAL A 1 305 ? -6.676 2.302 -17.538 1.00 91.19 305 VAL A O 1
ATOM 2286 N N . ALA A 1 306 ? -8.332 3.648 -18.214 1.00 89.81 306 ALA A N 1
ATOM 2287 C CA . ALA A 1 306 ? -7.455 4.764 -18.560 1.00 89.81 306 ALA A CA 1
ATOM 2288 C C . ALA A 1 306 ? -6.710 5.303 -17.332 1.00 89.81 306 ALA A C 1
ATOM 2290 O O . ALA A 1 306 ? -5.518 5.587 -17.416 1.00 89.81 306 ALA A O 1
ATOM 2291 N N . LEU A 1 307 ? -7.393 5.396 -16.189 1.00 90.25 307 LEU A N 1
ATOM 2292 C CA . LEU A 1 307 ? -6.795 5.776 -14.915 1.00 90.25 307 LEU A CA 1
ATOM 2293 C C . LEU A 1 307 ? -5.756 4.749 -14.447 1.00 90.25 307 LEU A C 1
ATOM 2295 O O . LEU A 1 307 ? -4.643 5.136 -14.103 1.00 90.25 307 LEU A O 1
ATOM 2299 N N . PHE A 1 308 ? -6.085 3.455 -14.476 1.00 91.19 308 PHE A N 1
ATOM 2300 C CA . PHE A 1 308 ? -5.138 2.388 -14.140 1.00 91.19 308 PHE A CA 1
ATOM 2301 C C . PHE A 1 308 ? -3.890 2.428 -15.035 1.00 91.19 308 PHE A C 1
ATOM 2303 O O . PHE A 1 308 ? -2.765 2.380 -14.536 1.00 91.19 308 PHE A O 1
ATOM 2310 N N . ASN A 1 309 ? -4.069 2.594 -16.347 1.00 88.06 309 ASN A N 1
ATOM 2311 C CA . ASN A 1 309 ? -2.956 2.729 -17.282 1.00 88.06 309 ASN A CA 1
ATOM 2312 C C . ASN A 1 309 ? -2.130 3.982 -16.978 1.00 88.06 309 ASN A C 1
ATOM 2314 O O . ASN A 1 309 ? -0.917 3.881 -16.872 1.00 88.06 309 ASN A O 1
ATOM 2318 N N . ALA A 1 310 ? -2.750 5.142 -16.743 1.00 87.12 310 ALA A N 1
ATOM 2319 C CA . ALA A 1 310 ? -2.019 6.357 -16.381 1.00 87.12 310 ALA A CA 1
ATOM 2320 C C . ALA A 1 310 ? -1.169 6.158 -15.112 1.00 87.12 310 ALA A C 1
ATOM 2322 O O . ALA A 1 310 ? 0.017 6.479 -15.103 1.00 87.12 310 ALA A O 1
ATOM 2323 N N . LEU A 1 311 ? -1.728 5.529 -14.077 1.00 86.25 311 LEU A N 1
ATOM 2324 C CA . LEU A 1 311 ? -1.009 5.223 -12.835 1.00 86.25 311 LEU A CA 1
ATOM 2325 C C . LEU A 1 311 ? 0.147 4.223 -13.018 1.00 86.25 311 LEU A C 1
ATOM 2327 O O . LEU A 1 311 ? 1.029 4.156 -12.168 1.00 86.25 311 LEU A O 1
ATOM 2331 N N . THR A 1 312 ? 0.161 3.463 -14.116 1.00 83.31 312 THR A N 1
ATOM 2332 C CA . THR A 1 312 ? 1.149 2.406 -14.397 1.00 83.31 312 THR A CA 1
ATOM 2333 C C . THR A 1 312 ? 1.996 2.663 -15.657 1.00 83.31 312 THR A C 1
ATOM 2335 O O . THR A 1 312 ? 2.805 1.816 -16.042 1.00 83.31 312 THR A O 1
ATOM 2338 N N . GLU A 1 313 ? 1.828 3.813 -16.324 1.00 75.44 313 GLU A N 1
ATOM 2339 C CA . GLU A 1 313 ? 2.497 4.169 -17.594 1.00 75.44 313 GLU A CA 1
ATOM 2340 C C . GLU A 1 313 ? 3.061 5.586 -17.633 1.00 75.44 313 GLU A C 1
ATOM 2342 O O . GLU A 1 313 ? 3.972 5.855 -18.422 1.00 75.44 313 GLU A O 1
ATOM 2347 N N . HIS A 1 314 ? 2.509 6.525 -16.860 1.00 57.19 314 HIS A N 1
ATOM 2348 C CA . HIS A 1 314 ? 2.830 7.929 -17.070 1.00 57.19 314 HIS A CA 1
ATOM 2349 C C . HIS A 1 314 ? 4.260 8.254 -16.626 1.00 57.19 314 HIS A C 1
ATOM 2351 O O . HIS A 1 314 ? 4.713 7.859 -15.550 1.00 57.19 314 HIS A O 1
ATOM 2357 N N . LYS A 1 315 ? 4.973 9.043 -17.438 1.00 50.75 315 LYS A N 1
ATOM 2358 C CA . LYS A 1 315 ? 6.226 9.675 -17.011 1.00 50.75 315 LYS A CA 1
ATOM 2359 C C . LYS A 1 315 ? 5.880 10.586 -15.836 1.00 50.75 315 LYS A C 1
ATOM 2361 O O . LYS A 1 315 ? 5.029 11.459 -15.987 1.00 50.75 315 LYS A O 1
ATOM 2366 N N . ASN A 1 316 ? 6.537 10.357 -14.703 1.00 49.78 316 ASN A N 1
ATOM 2367 C CA . ASN A 1 316 ? 6.235 10.860 -13.345 1.00 49.78 316 ASN A CA 1
ATOM 2368 C C . ASN A 1 316 ? 5.428 9.910 -12.444 1.00 49.78 316 ASN A C 1
ATOM 2370 O O . ASN A 1 316 ? 5.100 10.292 -11.326 1.00 49.78 316 ASN A O 1
ATOM 2374 N N . GLY A 1 317 ? 5.172 8.672 -12.881 1.00 51.47 317 GLY A N 1
ATOM 2375 C CA . GLY A 1 317 ? 4.723 7.584 -12.008 1.00 51.47 317 GLY A CA 1
ATOM 2376 C C . GLY A 1 317 ? 3.328 7.760 -11.406 1.00 51.47 317 GLY A C 1
ATOM 2377 O O . GLY A 1 317 ? 3.040 7.150 -10.380 1.00 51.47 317 GLY A O 1
ATOM 2378 N N . GLY A 1 318 ? 2.466 8.595 -11.995 1.00 70.69 318 GLY A N 1
ATOM 2379 C CA . GLY A 1 318 ? 1.123 8.782 -11.461 1.00 70.69 318 GLY A CA 1
ATOM 2380 C C . GLY A 1 318 ? 0.304 9.879 -12.126 1.00 70.69 318 GLY A C 1
ATOM 2381 O O . GLY A 1 318 ? 0.759 10.562 -13.041 1.00 70.69 318 GLY A O 1
ATOM 2382 N N . VAL A 1 319 ? -0.915 10.021 -11.612 1.00 81.62 319 VAL A N 1
ATOM 2383 C CA . VAL A 1 319 ? -1.826 11.146 -11.838 1.00 81.62 319 VAL A CA 1
ATOM 2384 C C . VAL A 1 319 ? -1.664 12.084 -10.648 1.00 81.62 319 VAL A C 1
ATOM 2386 O O . VAL A 1 319 ? -1.654 11.617 -9.507 1.00 81.62 319 VAL A O 1
ATOM 2389 N N . GLU A 1 320 ? -1.512 13.391 -10.875 1.00 81.56 320 GLU A N 1
ATOM 2390 C CA . GLU A 1 320 ? -1.274 14.326 -9.767 1.00 81.56 320 GLU A CA 1
ATOM 2391 C C . GLU A 1 320 ? -2.388 14.227 -8.710 1.00 81.56 320 GLU A C 1
ATOM 2393 O O . GLU A 1 320 ? -3.580 14.309 -9.024 1.00 81.56 320 GLU A O 1
ATOM 2398 N N . GLY A 1 321 ? -1.989 14.056 -7.445 1.00 80.62 321 GLY A N 1
ATOM 2399 C CA . GLY A 1 321 ? -2.912 13.899 -6.322 1.00 80.62 321 GLY A CA 1
ATOM 2400 C C . GLY A 1 321 ? -3.552 12.513 -6.219 1.00 80.62 321 GLY A C 1
ATOM 2401 O O . GLY A 1 321 ? -4.491 12.360 -5.449 1.00 80.62 321 GLY A O 1
ATOM 2402 N N . VAL A 1 322 ? -3.078 11.505 -6.955 1.00 86.81 322 VAL A N 1
ATOM 2403 C CA . VAL A 1 322 ? -3.602 10.133 -6.890 1.00 86.81 322 VAL A CA 1
ATOM 2404 C C . VAL A 1 322 ? -2.474 9.151 -6.609 1.00 86.81 322 VAL A C 1
ATOM 2406 O O . VAL A 1 322 ? -1.475 9.110 -7.323 1.00 86.81 322 VAL A O 1
ATOM 2409 N N . GLU A 1 323 ? -2.654 8.331 -5.582 1.00 87.31 323 GLU A N 1
ATOM 2410 C CA . GLU A 1 323 ? -1.716 7.290 -5.172 1.00 87.31 323 GLU A CA 1
ATOM 2411 C C . GLU A 1 323 ? -2.354 5.908 -5.339 1.00 87.31 323 GLU A C 1
ATOM 2413 O O . GLU A 1 323 ? -3.506 5.699 -4.968 1.00 87.31 323 GLU A O 1
ATOM 2418 N N . LEU A 1 324 ? -1.601 4.947 -5.879 1.00 89.94 324 LEU A N 1
ATOM 2419 C CA . LEU A 1 324 ? -1.975 3.535 -5.826 1.00 89.94 324 LEU A CA 1
ATOM 2420 C C . LEU A 1 324 ? -1.797 3.019 -4.398 1.00 89.94 324 LEU A C 1
ATOM 2422 O O . LEU A 1 324 ? -0.688 3.040 -3.869 1.00 89.94 324 LEU A O 1
ATOM 2426 N N . VAL A 1 325 ? -2.869 2.490 -3.814 1.00 92.00 325 VAL A N 1
ATOM 2427 C CA . VAL A 1 325 ? -2.847 1.853 -2.487 1.00 92.00 325 VAL A CA 1
ATOM 2428 C C . VAL A 1 325 ? -3.072 0.342 -2.556 1.00 92.00 325 VAL A C 1
ATOM 2430 O O . VAL A 1 325 ? -3.112 -0.324 -1.529 1.00 92.00 325 VAL A O 1
ATOM 2433 N N . GLY A 1 326 ? -3.175 -0.233 -3.754 1.00 92.94 326 GLY A N 1
ATOM 2434 C CA . GLY A 1 326 ? -3.179 -1.680 -3.941 1.00 92.94 326 GLY A CA 1
ATOM 2435 C C . GLY A 1 326 ? -3.414 -2.102 -5.384 1.00 92.94 326 GLY A C 1
ATOM 2436 O O . GLY A 1 326 ? -4.115 -1.419 -6.125 1.00 92.94 326 GLY A O 1
ATOM 2437 N N . ILE A 1 327 ? -2.837 -3.237 -5.780 1.00 91.25 327 ILE A N 1
ATOM 2438 C CA . ILE A 1 327 ? -3.110 -3.914 -7.055 1.00 91.25 327 ILE A CA 1
ATOM 2439 C C . ILE A 1 327 ? -3.175 -5.418 -6.776 1.00 91.25 327 ILE A C 1
ATOM 2441 O O . ILE A 1 327 ? -2.295 -5.967 -6.122 1.00 91.25 327 ILE A O 1
ATOM 2445 N N . THR A 1 328 ? -4.209 -6.082 -7.276 1.00 89.62 328 THR A N 1
ATOM 2446 C CA . THR A 1 328 ? -4.346 -7.543 -7.317 1.00 89.62 328 THR A CA 1
ATOM 2447 C C . THR A 1 328 ? -4.649 -7.964 -8.756 1.00 89.62 328 THR A C 1
ATOM 2449 O O . THR A 1 328 ? -4.924 -7.105 -9.591 1.00 89.62 328 THR A O 1
ATOM 2452 N N . PRO A 1 329 ? -4.659 -9.265 -9.094 1.00 88.06 329 PRO A N 1
ATOM 2453 C CA . PRO A 1 329 ? -5.085 -9.697 -10.426 1.00 88.06 329 PRO A CA 1
ATOM 2454 C C . PRO A 1 329 ? -6.503 -9.237 -10.812 1.00 88.06 329 PRO A C 1
ATOM 2456 O O . PRO A 1 329 ? -6.799 -9.116 -11.995 1.00 88.06 329 PRO A O 1
ATOM 2459 N N . THR A 1 330 ? -7.369 -8.967 -9.831 1.00 91.44 330 THR A N 1
ATOM 2460 C CA . THR A 1 330 ? -8.809 -8.716 -10.020 1.00 91.44 330 THR A CA 1
ATOM 2461 C C . THR A 1 330 ? -9.253 -7.292 -9.679 1.00 91.44 330 THR A C 1
ATOM 2463 O O . THR A 1 330 ? -10.383 -6.907 -9.990 1.00 91.44 330 THR A O 1
ATOM 2466 N N . SER A 1 331 ? -8.407 -6.499 -9.020 1.00 93.94 331 SER A N 1
ATOM 2467 C CA . SER A 1 331 ? -8.775 -5.172 -8.523 1.00 93.94 331 SER A CA 1
ATOM 2468 C C . SER A 1 331 ? -7.566 -4.258 -8.371 1.00 93.94 331 SER A C 1
ATOM 2470 O O . SER A 1 331 ? -6.425 -4.709 -8.297 1.00 93.94 331 SER A O 1
ATOM 2472 N N . PHE A 1 332 ? -7.815 -2.960 -8.269 1.00 94.38 332 PHE A N 1
ATOM 2473 C CA . PHE A 1 332 ? -6.825 -2.007 -7.785 1.00 94.38 332 PHE A CA 1
ATOM 2474 C C . PHE A 1 332 ? -7.500 -0.987 -6.878 1.00 94.38 332 PHE A C 1
ATOM 2476 O O . PHE A 1 332 ? -8.706 -0.756 -6.967 1.00 94.38 332 PHE A O 1
ATOM 2483 N N . ALA A 1 333 ? -6.723 -0.374 -5.998 1.00 94.44 333 ALA A N 1
ATOM 2484 C CA . ALA A 1 333 ? -7.198 0.639 -5.081 1.00 94.44 333 ALA A CA 1
ATOM 2485 C C . ALA A 1 333 ? -6.366 1.912 -5.205 1.00 94.44 333 ALA A C 1
ATOM 2487 O O . ALA A 1 333 ? -5.150 1.859 -5.417 1.00 94.44 333 ALA A O 1
ATOM 2488 N N . ILE A 1 334 ? -7.024 3.060 -5.060 1.00 92.12 334 ILE A N 1
ATOM 2489 C CA . ILE A 1 334 ? -6.382 4.373 -5.123 1.00 92.12 334 ILE A CA 1
ATOM 2490 C C . ILE A 1 334 ? -6.790 5.259 -3.953 1.00 92.12 334 ILE A C 1
ATOM 2492 O O . ILE A 1 334 ? -7.927 5.201 -3.496 1.00 92.12 334 ILE A O 1
ATOM 2496 N N . ALA A 1 335 ? -5.870 6.110 -3.521 1.00 88.44 335 ALA A N 1
ATOM 2497 C CA . ALA A 1 335 ? -6.122 7.243 -2.649 1.00 88.44 335 ALA A CA 1
ATOM 2498 C C . ALA A 1 335 ? -6.054 8.534 -3.474 1.00 88.44 335 ALA A C 1
ATOM 2500 O O . ALA A 1 335 ? -5.100 8.770 -4.211 1.00 88.44 335 ALA A O 1
ATOM 2501 N N . VAL A 1 336 ? -7.075 9.376 -3.360 1.00 85.50 336 VAL A N 1
ATOM 2502 C CA . VAL A 1 336 ? -7.192 10.657 -4.055 1.00 85.50 336 VAL A CA 1
ATOM 2503 C C . VAL A 1 336 ? -7.054 11.773 -3.031 1.00 85.50 336 VAL A C 1
ATOM 2505 O O . VAL A 1 336 ? -7.897 11.941 -2.148 1.00 85.50 336 VAL A O 1
ATOM 2508 N N . HIS A 1 337 ? -5.979 12.536 -3.160 1.00 80.81 337 HIS A N 1
ATOM 2509 C CA . HIS A 1 337 ? -5.617 13.661 -2.317 1.00 80.81 337 HIS A CA 1
ATOM 2510 C C . HIS A 1 337 ? -6.109 14.961 -2.942 1.00 80.81 337 HIS A C 1
ATOM 2512 O O . HIS A 1 337 ? -5.780 15.296 -4.082 1.00 80.81 337 HIS A O 1
ATOM 2518 N N . SER A 1 338 ? -6.858 15.740 -2.165 1.00 72.62 338 SER A N 1
ATOM 2519 C CA . SER A 1 338 ? -7.271 17.065 -2.606 1.00 72.62 338 SER A CA 1
ATOM 2520 C C . SER A 1 338 ? -6.142 18.085 -2.410 1.00 72.62 338 SER A C 1
ATOM 2522 O O . SER A 1 338 ? -5.698 18.289 -1.280 1.00 72.62 338 SER A O 1
ATOM 2524 N N . PRO A 1 339 ? -5.728 18.833 -3.449 1.00 67.31 339 PRO A N 1
ATOM 2525 C CA . PRO A 1 339 ? -4.662 19.831 -3.320 1.00 67.31 339 PRO A CA 1
ATOM 2526 C C . PRO A 1 339 ? -5.023 20.972 -2.355 1.00 67.31 339 PRO A C 1
ATOM 2528 O O . PRO A 1 339 ? -4.145 21.605 -1.777 1.00 67.31 339 PRO A O 1
ATOM 2531 N N . ASN A 1 340 ? -6.321 21.223 -2.153 1.00 67.12 340 ASN A N 1
ATOM 2532 C CA . ASN A 1 340 ? -6.833 22.315 -1.320 1.00 67.12 340 ASN A CA 1
ATOM 2533 C C . ASN A 1 340 ? -7.554 21.829 -0.053 1.00 67.12 340 ASN A C 1
ATOM 2535 O O . ASN A 1 340 ? -8.239 22.619 0.597 1.00 67.12 340 ASN A O 1
ATOM 2539 N N . HIS A 1 341 ? -7.481 20.534 0.272 1.00 66.81 341 HIS A N 1
ATOM 2540 C CA . HIS A 1 341 ? -8.183 19.982 1.431 1.00 66.81 341 HIS A CA 1
ATOM 2541 C C . HIS A 1 341 ? -7.446 18.757 1.980 1.00 66.81 341 HIS A C 1
ATOM 2543 O O . HIS A 1 341 ? -7.092 17.889 1.192 1.00 66.81 341 HIS A O 1
ATOM 2549 N N . PRO A 1 342 ? -7.298 18.599 3.306 1.00 67.19 342 PRO A N 1
ATOM 2550 C CA . PRO A 1 342 ? -6.636 17.433 3.905 1.00 67.19 342 PRO A CA 1
ATOM 2551 C C . PRO A 1 342 ? -7.412 16.111 3.747 1.00 67.19 342 PRO A C 1
ATOM 2553 O O . PRO A 1 342 ? -7.051 15.109 4.354 1.00 67.19 342 PRO A O 1
ATOM 2556 N N . MET A 1 343 ? -8.502 16.105 2.974 1.00 71.19 343 MET A N 1
ATOM 2557 C CA . MET A 1 343 ? -9.333 14.920 2.789 1.00 71.19 343 MET A CA 1
ATOM 2558 C C . MET A 1 343 ? -8.686 14.016 1.751 1.00 71.19 343 MET A C 1
ATOM 2560 O O . MET A 1 343 ? -8.326 14.472 0.663 1.00 71.19 343 MET A O 1
ATOM 2564 N N . VAL A 1 344 ? -8.606 12.737 2.102 1.00 80.00 344 VAL A N 1
ATOM 2565 C CA . VAL A 1 344 ? -8.217 11.650 1.211 1.00 80.00 344 VAL A CA 1
ATOM 2566 C C . VAL A 1 344 ? -9.455 10.805 0.949 1.00 80.00 344 VAL A C 1
ATOM 2568 O O . VAL A 1 344 ? -10.171 10.456 1.888 1.00 80.00 344 VAL A O 1
ATOM 2571 N N . GLN A 1 345 ? -9.728 10.527 -0.321 1.00 83.44 345 GLN A N 1
ATOM 2572 C CA . GLN A 1 345 ? -10.789 9.613 -0.734 1.00 83.44 345 GLN A CA 1
ATOM 2573 C C . GLN A 1 345 ? -10.167 8.328 -1.255 1.00 83.44 345 GLN A C 1
ATOM 2575 O O . GLN A 1 345 ? -9.300 8.377 -2.121 1.00 83.44 345 GLN A O 1
ATOM 2580 N N . THR A 1 346 ? -10.627 7.188 -0.771 1.00 88.00 346 THR A N 1
ATOM 2581 C CA . THR A 1 346 ? -10.114 5.878 -1.151 1.00 88.00 346 THR A CA 1
ATOM 2582 C C . THR A 1 346 ? -11.129 5.167 -2.036 1.00 88.00 346 THR A C 1
ATOM 2584 O O . THR A 1 346 ? -12.300 5.056 -1.682 1.00 88.00 346 THR A O 1
ATOM 2587 N N . LEU A 1 347 ? -10.695 4.681 -3.196 1.00 90.25 347 LEU A N 1
ATOM 2588 C CA . LEU A 1 347 ? -11.523 3.882 -4.098 1.00 90.25 347 LEU A CA 1
ATOM 2589 C C . LEU A 1 347 ? -10.955 2.472 -4.166 1.00 90.25 347 LEU A C 1
ATOM 2591 O O . LEU A 1 347 ? -9.765 2.324 -4.434 1.00 90.25 347 LEU A O 1
ATOM 2595 N N . LEU A 1 348 ? -11.802 1.459 -4.010 1.00 93.31 348 LEU A N 1
ATOM 2596 C CA . LEU A 1 348 ? -11.493 0.090 -4.420 1.00 93.31 348 LEU A CA 1
ATOM 2597 C C . LEU A 1 348 ? -12.218 -0.192 -5.738 1.00 93.31 348 LEU A C 1
ATOM 2599 O O . LEU A 1 348 ? -13.437 -0.100 -5.800 1.00 93.31 348 LEU A O 1
ATOM 2603 N N . ILE A 1 349 ? -11.494 -0.513 -6.805 1.00 93.06 349 ILE A N 1
ATOM 2604 C CA . ILE A 1 349 ? -12.042 -0.652 -8.157 1.00 93.06 349 ILE A CA 1
ATOM 2605 C C . ILE A 1 349 ? -11.872 -2.099 -8.625 1.00 93.06 349 ILE A C 1
ATOM 2607 O O . ILE A 1 349 ? -10.755 -2.617 -8.660 1.00 93.06 349 ILE A O 1
ATOM 2611 N N . LYS A 1 350 ? -12.981 -2.752 -8.991 1.00 93.38 350 LYS A N 1
ATOM 2612 C CA . LYS A 1 350 ? -13.026 -4.177 -9.351 1.00 93.38 350 LYS A CA 1
ATOM 2613 C C . LYS A 1 350 ? -14.064 -4.499 -10.433 1.00 93.38 350 LYS A C 1
ATOM 2615 O O . LYS A 1 350 ? -14.883 -3.664 -10.823 1.00 93.38 350 LYS A O 1
ATOM 2620 N N . GLY A 1 351 ? -14.014 -5.739 -10.908 1.00 92.38 351 GLY A N 1
ATOM 2621 C CA . GLY A 1 351 ? -14.934 -6.316 -11.889 1.00 92.38 351 GLY A CA 1
ATOM 2622 C C . GLY A 1 351 ? -14.191 -6.916 -13.082 1.00 92.38 351 GLY A C 1
ATOM 2623 O O . GLY A 1 351 ? -13.029 -6.585 -13.328 1.00 92.38 351 GLY A O 1
ATOM 2624 N N . ALA A 1 352 ? -14.859 -7.765 -13.859 1.00 92.31 352 ALA A N 1
ATOM 2625 C CA . ALA A 1 352 ? -14.232 -8.555 -14.923 1.00 92.31 352 ALA A CA 1
ATOM 2626 C C . ALA A 1 352 ? -13.499 -7.703 -15.979 1.00 92.31 352 ALA A C 1
ATOM 2628 O O . ALA A 1 352 ? -12.471 -8.103 -16.524 1.00 92.31 352 ALA A O 1
ATOM 2629 N N . GLY A 1 353 ? -14.006 -6.500 -16.270 1.00 91.19 353 GLY A N 1
ATOM 2630 C CA . GLY A 1 353 ? -13.338 -5.563 -17.178 1.00 91.19 353 GLY A CA 1
ATOM 2631 C C . GLY A 1 353 ? -12.026 -4.996 -16.622 1.00 91.19 353 GLY A C 1
ATOM 2632 O O . GLY A 1 353 ? -11.094 -4.754 -17.386 1.00 91.19 353 GLY A O 1
ATOM 2633 N N . ILE A 1 354 ? -11.949 -4.803 -15.303 1.00 93.62 354 ILE A N 1
ATOM 2634 C CA . ILE A 1 354 ? -10.746 -4.340 -14.602 1.00 93.62 354 ILE A CA 1
ATOM 2635 C C . ILE A 1 354 ? -9.726 -5.471 -14.519 1.00 93.62 354 ILE A C 1
ATOM 2637 O O . ILE A 1 354 ? -8.573 -5.259 -14.877 1.00 93.62 354 ILE A O 1
ATOM 2641 N N . GLU A 1 355 ? -10.162 -6.679 -14.158 1.00 93.88 355 GLU A N 1
ATOM 2642 C CA . GLU A 1 355 ? -9.334 -7.891 -14.200 1.00 93.88 355 GLU A CA 1
ATOM 2643 C C . GLU A 1 355 ? -8.686 -8.072 -15.581 1.00 93.88 355 GLU A C 1
ATOM 2645 O O . GLU A 1 355 ? -7.473 -8.240 -15.691 1.00 93.88 355 GLU A O 1
ATOM 2650 N N . ALA A 1 356 ? -9.469 -7.943 -16.658 1.00 91.94 356 ALA A N 1
ATOM 2651 C CA . ALA A 1 356 ? -8.952 -8.037 -18.020 1.00 91.94 356 ALA A CA 1
ATOM 2652 C C . ALA A 1 356 ? -7.925 -6.938 -18.349 1.00 91.94 356 ALA A C 1
ATOM 2654 O O . ALA A 1 356 ? -6.949 -7.206 -19.049 1.00 91.94 356 ALA A O 1
ATOM 2655 N N . ALA A 1 357 ? -8.123 -5.712 -17.858 1.00 91.06 357 ALA A N 1
ATOM 2656 C CA . ALA A 1 357 ? -7.183 -4.614 -18.067 1.00 91.06 357 ALA A CA 1
ATOM 2657 C C . ALA A 1 357 ? -5.872 -4.819 -17.298 1.00 91.06 357 ALA A C 1
ATOM 2659 O O . ALA A 1 357 ? -4.799 -4.603 -17.861 1.00 91.06 357 ALA A O 1
ATOM 2660 N N . ILE A 1 358 ? -5.949 -5.298 -16.054 1.00 89.81 358 ILE A N 1
ATOM 2661 C CA . ILE A 1 358 ? -4.776 -5.669 -15.261 1.00 89.81 358 ILE A CA 1
ATOM 2662 C C . ILE A 1 358 ? -4.034 -6.803 -15.964 1.00 89.81 358 ILE A C 1
ATOM 2664 O O . ILE A 1 358 ? -2.845 -6.667 -16.232 1.00 89.81 358 ILE A O 1
ATOM 2668 N N . ALA A 1 359 ? -4.723 -7.877 -16.356 1.00 88.00 359 ALA A N 1
ATOM 2669 C CA . ALA A 1 359 ? -4.118 -8.992 -17.080 1.00 88.00 359 ALA A CA 1
ATOM 2670 C C . ALA A 1 359 ? -3.437 -8.539 -18.382 1.00 88.00 359 ALA A C 1
ATOM 2672 O O . ALA A 1 359 ? -2.273 -8.865 -18.605 1.00 88.00 359 ALA A O 1
ATOM 2673 N N . ALA A 1 360 ? -4.108 -7.719 -19.199 1.00 87.31 360 ALA A N 1
ATOM 2674 C CA . ALA A 1 360 ? -3.533 -7.174 -20.428 1.00 87.31 360 ALA A CA 1
ATOM 2675 C C . ALA A 1 360 ? -2.301 -6.301 -20.153 1.00 87.31 360 ALA A C 1
ATOM 2677 O O . ALA A 1 360 ? -1.323 -6.359 -20.901 1.00 87.31 360 ALA A O 1
ATOM 2678 N N . LYS A 1 361 ? -2.320 -5.518 -19.067 1.00 84.69 361 LYS A N 1
ATOM 2679 C CA . LYS A 1 361 ? -1.172 -4.721 -18.639 1.00 84.69 361 LYS A CA 1
ATOM 2680 C C . LYS A 1 361 ? -0.002 -5.615 -18.242 1.00 84.69 361 LYS A C 1
ATOM 2682 O O . LYS A 1 361 ? 1.103 -5.395 -18.732 1.00 84.69 361 LYS A O 1
ATOM 2687 N N . MET A 1 362 ? -0.251 -6.648 -17.440 1.00 78.31 362 MET A N 1
ATOM 2688 C CA . MET A 1 362 ? 0.763 -7.637 -17.066 1.00 78.31 362 MET A CA 1
ATOM 2689 C C . MET A 1 362 ? 1.340 -8.326 -18.303 1.00 78.31 362 MET A C 1
ATOM 2691 O O . MET A 1 362 ? 2.551 -8.415 -18.450 1.00 78.31 362 MET A O 1
ATOM 2695 N N . ASP A 1 363 ? 0.498 -8.755 -19.238 1.00 79.88 363 ASP A N 1
ATOM 2696 C CA . ASP A 1 363 ? 0.960 -9.418 -20.455 1.00 79.88 363 ASP A CA 1
ATOM 2697 C C . ASP A 1 363 ? 1.744 -8.462 -21.366 1.00 79.88 363 ASP A C 1
ATOM 2699 O O . ASP A 1 363 ? 2.733 -8.870 -21.961 1.00 79.88 363 ASP A O 1
ATOM 2703 N N . SER A 1 364 ? 1.392 -7.173 -21.430 1.00 76.94 364 SER A N 1
ATOM 2704 C CA . SER A 1 364 ? 2.194 -6.175 -22.160 1.00 76.94 364 SER A CA 1
ATOM 2705 C C . SER A 1 364 ? 3.572 -5.925 -21.535 1.00 76.94 364 SER A C 1
ATOM 2707 O O . SER A 1 364 ? 4.521 -5.591 -22.243 1.00 76.94 364 SER A O 1
ATOM 2709 N N . LEU A 1 365 ? 3.681 -6.096 -20.214 1.00 69.00 365 LEU A N 1
ATOM 2710 C CA . LEU A 1 365 ? 4.919 -5.940 -19.457 1.00 69.00 365 LEU A CA 1
ATOM 2711 C C . LEU A 1 365 ? 5.755 -7.216 -19.418 1.00 69.00 365 LEU A C 1
ATOM 2713 O O . LEU A 1 365 ? 6.904 -7.136 -19.026 1.00 69.00 365 LEU A O 1
ATOM 2717 N N . PHE A 1 366 ? 5.234 -8.379 -19.809 1.00 63.19 366 PHE A N 1
ATOM 2718 C CA . PHE A 1 366 ? 5.974 -9.647 -19.715 1.00 63.19 366 PHE A CA 1
ATOM 2719 C C . PHE A 1 366 ? 5.993 -10.463 -21.008 1.00 63.19 366 PHE A C 1
ATOM 2721 O O . PHE A 1 366 ? 6.726 -11.445 -21.095 1.00 63.19 366 PHE A O 1
ATOM 2728 N N . GLY A 1 367 ? 5.201 -10.081 -22.005 1.00 51.91 367 GLY A N 1
ATOM 2729 C CA . GLY A 1 367 ? 5.052 -10.814 -23.251 1.00 51.91 367 GLY A CA 1
ATOM 2730 C C . GLY A 1 367 ? 6.225 -10.604 -24.198 1.00 51.91 367 GLY A C 1
ATOM 2731 O O . GLY A 1 367 ? 6.183 -9.684 -25.009 1.00 51.91 367 GLY A O 1
ATOM 2732 N N . GLU A 1 368 ? 7.206 -11.507 -24.123 1.00 44.12 368 GLU A N 1
ATOM 2733 C CA . GLU A 1 368 ? 7.850 -12.161 -25.279 1.00 44.12 368 GLU A CA 1
ATOM 2734 C C . GLU A 1 368 ? 8.115 -13.644 -24.979 1.00 44.12 368 GLU A C 1
ATOM 2736 O O . GLU A 1 368 ? 8.885 -13.943 -24.036 1.00 44.12 368 GLU A O 1
#

Secondary structure (DSSP, 8-state):
------------PPPP-TTEE-TTSSS--EEEEETTT-SEEEE-S-HHHHHHH-HHHHHHH-SSEEEHHHHHHHHHHHHH--STTS-SSBTTEEEEEEETTEEEEEEE-SSS-EEEEEEESHHHHHHHHHH-BS-EETT-SS-EEEEEETTTT-EEEEET-HHHHHHHT-HHHHHHSTTTEEESSBTTB-HHHHHHHHHHSS--TTSS-SSTTEEEEEE-SSEEEEEE-TTSSS-EEEEEESHHHHHHHHHT--SS-BTT-TT--EEEEETTTT-----BT-TTTS-HHHHHHH-SS---HHHHHHHHHHHHHSTTSS-TTEEEEEE-SSEEEEEEEETTEEEEEEEEEESHHHHHHHHHHHHHHH--